Protein AF-A0A5E4HX64-F1 (afdb_monomer_lite)

Radius of gyration: 19.26 Å; chains: 1; bounding box: 46×36×52 Å

Foldseek 3Di:
DALLVLLVVVLVVLVVCVVVDDVLLVSVLLNLLSCLQSLLVVLVCVQQVQADPDPVRGPLVVDPVSVVVNVVCNVQQNVVLNVQSVVVSNVVSVCCVPPVVPDPDDCDPVVVVCVVCVLQVVSSLVSSVNSNVSSLQSNLVSVVVVVDDSDDQADHGNGGGPVVSNVVSSVVSVVVSVVVNVVVVVVVVVVVVVD

pLDDT: mean 84.19, std 11.04, range [54.97, 96.75]

Secondary structure (DSSP, 8-state):
--TTHHHHHHHHHHHHHGGGS-GGG-HHHHHHHHHHHHHHHHHHHHHTT-B-SSSSSBGGGGSHHHHHHHHHHIIIIIHHHHHHHHHHHHHHHHHIIIIISS----HHHHHHHHHHHHHTTHHHHHHHHHHHHHHHHHHHHHHHHTT--S--SBPSSS--BHHHHHHHHHHHHHHHHHHHHHHHHHHHHHHHH--

Sequence (195 aa):
MGCFTAPAAVGVLTALFGKRLPARLHMGWLNAMIWGGAAALAVEHVAHGELVPGPPFLTAMASPAGAAGLLHEIAWVGIPMTLALLAAGAAMVLVYEKMIMTRKTGRDAVAQLRGIYSKYKFGLLALMLAGTAIMVLVDRGMGWLGGAPFWEWTATGMVSSGALLGVQMLLPALLIWMGAVVLQKKEAGRARTSA

Structure (mmCIF, N/CA/C/O backbone):
data_AF-A0A5E4HX64-F1
#
_entry.id   AF-A0A5E4HX64-F1
#
loop_
_atom_site.group_PDB
_atom_site.id
_atom_site.type_symbol
_atom_site.label_atom_id
_atom_site.label_alt_id
_atom_site.label_comp_id
_atom_site.label_asym_id
_atom_site.label_entity_id
_atom_site.label_seq_id
_atom_site.pdbx_PDB_ins_code
_atom_site.Cartn_x
_atom_site.Cartn_y
_atom_site.Cartn_z
_atom_site.occupancy
_atom_site.B_iso_or_equiv
_atom_site.auth_seq_id
_atom_site.auth_comp_id
_atom_site.auth_asym_id
_atom_site.auth_atom_id
_atom_site.pdbx_PDB_model_num
ATOM 1 N N . MET A 1 1 ? 8.158 -0.512 -12.512 1.00 70.69 1 MET A N 1
ATOM 2 C CA . MET A 1 1 ? 8.509 -1.942 -12.666 1.00 70.69 1 MET A CA 1
ATOM 3 C C . MET A 1 1 ? 8.950 -2.589 -11.344 1.00 70.69 1 MET A C 1
ATOM 5 O O . MET A 1 1 ? 10.106 -2.927 -11.170 1.00 70.69 1 MET A O 1
ATOM 9 N N . GLY A 1 2 ? 8.019 -2.834 -10.401 1.00 78.38 2 GLY A N 1
ATOM 10 C CA . GLY A 1 2 ? 8.228 -3.666 -9.194 1.00 78.38 2 GLY A CA 1
ATOM 11 C C . GLY A 1 2 ? 8.390 -2.964 -7.833 1.00 78.38 2 GLY A C 1
ATOM 12 O O . GLY A 1 2 ? 8.634 -3.651 -6.841 1.00 78.38 2 GLY A O 1
ATOM 13 N N . CYS A 1 3 ? 8.235 -1.640 -7.731 1.00 88.00 3 CYS A N 1
ATOM 14 C CA . CYS A 1 3 ? 8.483 -0.875 -6.495 1.00 88.00 3 CYS A CA 1
ATOM 15 C C . CYS A 1 3 ? 7.659 -1.357 -5.280 1.00 88.00 3 CYS A C 1
ATOM 17 O O . CYS A 1 3 ? 8.172 -1.382 -4.160 1.00 88.00 3 CYS A O 1
ATOM 19 N N . PHE A 1 4 ? 6.430 -1.837 -5.502 1.00 91.19 4 PHE A N 1
ATOM 20 C CA . PHE A 1 4 ? 5.544 -2.355 -4.452 1.00 91.19 4 PHE A CA 1
ATOM 21 C C . PHE A 1 4 ? 6.042 -3.656 -3.793 1.00 91.19 4 PHE A C 1
ATOM 23 O O . PHE A 1 4 ? 5.566 -4.027 -2.718 1.00 91.19 4 PHE A O 1
ATOM 30 N N . THR A 1 5 ? 7.005 -4.358 -4.401 1.00 91.56 5 THR A N 1
ATOM 31 C CA . THR A 1 5 ? 7.535 -5.623 -3.867 1.00 91.56 5 THR A CA 1
ATOM 32 C C . THR A 1 5 ? 8.297 -5.432 -2.557 1.00 91.56 5 THR A C 1
ATOM 34 O O . THR A 1 5 ? 8.181 -6.272 -1.665 1.00 91.56 5 THR A O 1
ATOM 37 N N . ALA A 1 6 ? 9.004 -4.308 -2.389 1.00 94.38 6 ALA A N 1
ATOM 38 C CA . ALA A 1 6 ? 9.696 -3.971 -1.145 1.00 94.38 6 ALA A CA 1
ATOM 39 C C . ALA A 1 6 ? 8.728 -3.822 0.044 1.00 94.38 6 ALA A C 1
ATOM 41 O O . ALA A 1 6 ? 8.878 -4.560 1.026 1.00 94.38 6 ALA A O 1
ATOM 42 N N . PRO A 1 7 ? 7.692 -2.959 -0.017 1.00 94.81 7 PRO A N 1
ATOM 43 C CA . PRO A 1 7 ? 6.739 -2.876 1.075 1.00 94.81 7 PRO A CA 1
ATOM 44 C C . PRO A 1 7 ? 5.907 -4.153 1.214 1.00 94.81 7 PRO A C 1
ATOM 46 O O . PRO A 1 7 ? 5.601 -4.527 2.341 1.00 94.81 7 PRO A O 1
ATOM 49 N N . ALA A 1 8 ? 5.587 -4.872 0.131 1.00 94.25 8 ALA A N 1
ATOM 50 C CA . ALA A 1 8 ? 4.899 -6.163 0.226 1.00 94.25 8 ALA A CA 1
ATOM 51 C C . ALA A 1 8 ? 5.724 -7.203 1.006 1.00 94.25 8 ALA A C 1
ATOM 53 O O . ALA A 1 8 ? 5.180 -7.893 1.870 1.00 94.25 8 ALA A O 1
ATOM 54 N N . ALA A 1 9 ? 7.039 -7.275 0.775 1.00 94.88 9 ALA A N 1
ATOM 55 C CA . ALA A 1 9 ? 7.940 -8.135 1.538 1.00 94.88 9 ALA A CA 1
ATOM 56 C C . ALA A 1 9 ? 7.946 -7.759 3.027 1.00 94.88 9 ALA A C 1
ATOM 58 O O . ALA A 1 9 ? 7.813 -8.633 3.886 1.00 94.88 9 ALA A O 1
ATOM 59 N N . VAL A 1 10 ? 8.003 -6.460 3.346 1.00 94.56 10 VAL A N 1
ATOM 60 C CA . VAL A 1 10 ? 7.853 -5.989 4.732 1.00 94.56 10 VAL A CA 1
ATOM 61 C C . VAL A 1 10 ? 6.492 -6.380 5.303 1.00 94.56 10 VAL A C 1
ATOM 63 O O . VAL A 1 10 ? 6.448 -6.883 6.418 1.00 94.56 10 VAL A O 1
ATOM 66 N N . GLY A 1 11 ? 5.411 -6.247 4.534 1.00 93.25 11 GLY A N 1
ATOM 67 C CA . GLY A 1 11 ? 4.055 -6.647 4.917 1.00 93.25 11 GLY A CA 1
ATOM 68 C C . GLY A 1 11 ? 3.929 -8.126 5.273 1.00 93.25 11 GLY A C 1
ATOM 69 O O . GLY A 1 11 ? 3.238 -8.482 6.229 1.00 93.25 11 GLY A O 1
ATOM 70 N N . VAL A 1 12 ? 4.624 -9.001 4.542 1.00 95.06 12 VAL A N 1
ATOM 71 C CA . VAL A 1 12 ? 4.722 -10.429 4.873 1.00 95.06 12 VAL A CA 1
ATOM 72 C C . VAL A 1 12 ? 5.462 -10.616 6.196 1.00 95.06 12 VAL A C 1
ATOM 74 O O . VAL A 1 12 ? 4.958 -11.301 7.087 1.00 95.06 12 VAL A O 1
ATOM 77 N N . LEU A 1 13 ? 6.616 -9.970 6.376 1.00 93.81 13 LEU A N 1
ATOM 78 C CA . LEU A 1 13 ? 7.388 -10.064 7.619 1.00 93.81 13 LEU A CA 1
ATOM 79 C C . LEU A 1 13 ? 6.582 -9.562 8.826 1.00 93.81 13 LEU A C 1
ATOM 81 O O . LEU A 1 13 ? 6.511 -10.236 9.854 1.00 93.81 13 LEU A O 1
ATOM 85 N N . THR A 1 14 ? 5.912 -8.418 8.711 1.00 91.31 14 THR A N 1
ATOM 86 C CA . THR A 1 14 ? 5.086 -7.853 9.783 1.00 91.31 14 THR A CA 1
ATOM 87 C C . THR A 1 14 ? 3.810 -8.659 10.024 1.00 91.31 14 THR A C 1
ATOM 89 O O . THR A 1 14 ? 3.322 -8.699 11.153 1.00 91.31 14 THR A O 1
ATOM 92 N N . ALA A 1 15 ? 3.271 -9.363 9.026 1.00 90.56 15 ALA A N 1
ATOM 93 C CA . ALA A 1 15 ? 2.177 -10.315 9.223 1.00 90.56 15 ALA A CA 1
ATOM 94 C C . ALA A 1 15 ? 2.625 -11.577 9.981 1.00 90.56 15 ALA A C 1
ATOM 96 O O . ALA A 1 15 ? 1.920 -12.029 10.887 1.00 90.56 15 ALA A O 1
ATOM 97 N N . LEU A 1 16 ? 3.805 -12.116 9.659 1.00 91.69 16 LEU A N 1
ATOM 98 C CA . LEU A 1 16 ? 4.350 -13.324 10.287 1.00 91.69 16 LEU A CA 1
ATOM 99 C C . LEU A 1 16 ? 4.845 -13.069 11.716 1.00 91.69 16 LEU A C 1
ATOM 101 O O . LEU A 1 16 ? 4.550 -13.837 12.634 1.00 91.69 16 LEU A O 1
ATOM 105 N N . PHE A 1 17 ? 5.579 -11.975 11.923 1.00 91.00 17 PHE A N 1
ATOM 106 C CA . PHE A 1 17 ? 6.249 -11.677 13.190 1.00 91.00 17 PHE A CA 1
ATOM 107 C C . PHE A 1 17 ? 5.514 -10.650 14.054 1.00 91.00 17 PHE A C 1
ATOM 109 O O . PHE A 1 17 ? 5.850 -10.500 15.227 1.00 91.00 17 PHE A O 1
ATOM 116 N N . GLY A 1 18 ? 4.474 -9.985 13.540 1.00 82.50 18 GLY A N 1
ATOM 117 C CA . GLY A 1 18 ? 3.776 -8.907 14.249 1.00 82.50 18 GLY A CA 1
ATOM 118 C C . GLY A 1 18 ? 3.183 -9.315 15.599 1.00 82.50 18 GLY A C 1
ATOM 119 O O . GLY A 1 18 ? 3.111 -8.490 16.503 1.00 82.50 18 GLY A O 1
ATOM 120 N N . LYS A 1 19 ? 2.828 -10.595 15.782 1.00 83.19 19 LYS A N 1
ATOM 121 C CA . LYS A 1 19 ? 2.339 -11.127 17.070 1.00 83.19 19 LYS A CA 1
ATOM 122 C C . LYS A 1 19 ? 3.428 -11.246 18.144 1.00 83.19 19 LYS A C 1
ATOM 124 O O . LYS A 1 19 ? 3.096 -11.356 19.317 1.00 83.19 19 LYS A O 1
ATOM 129 N N . ARG A 1 20 ? 4.709 -11.252 17.755 1.00 87.56 20 ARG A N 1
ATOM 130 C CA . ARG A 1 20 ? 5.859 -11.264 18.679 1.00 87.56 20 ARG A CA 1
ATOM 131 C C . ARG A 1 20 ? 6.260 -9.858 19.125 1.00 87.56 20 ARG A C 1
ATOM 133 O O . ARG A 1 20 ? 7.059 -9.714 20.044 1.00 87.56 20 ARG A O 1
ATOM 140 N N . LEU A 1 21 ? 5.732 -8.830 18.462 1.00 85.81 21 LEU A N 1
ATOM 141 C CA . LEU A 1 21 ? 6.010 -7.435 18.768 1.00 85.81 21 LEU A CA 1
ATOM 142 C C . LEU A 1 21 ? 5.020 -6.893 19.813 1.00 85.81 21 LEU A C 1
ATOM 144 O O . LEU A 1 21 ? 3.889 -7.377 19.901 1.00 85.81 21 LEU A O 1
ATOM 148 N N . PRO A 1 22 ? 5.411 -5.877 20.606 1.00 84.06 22 PRO A N 1
ATOM 149 C CA . PRO A 1 22 ? 4.530 -5.283 21.603 1.00 84.06 22 PRO A CA 1
ATOM 150 C C . PRO A 1 22 ? 3.212 -4.781 20.998 1.00 84.06 22 PRO A C 1
ATOM 152 O O . PRO A 1 22 ? 3.222 -4.042 20.015 1.00 84.06 22 PRO A O 1
ATOM 155 N N . ALA A 1 23 ? 2.082 -5.106 21.636 1.00 80.44 23 ALA A N 1
ATOM 156 C CA . ALA A 1 23 ? 0.747 -4.719 21.162 1.00 80.44 23 ALA A CA 1
ATOM 157 C C . ALA A 1 23 ? 0.572 -3.196 20.982 1.00 80.44 23 ALA A C 1
ATOM 159 O O . ALA A 1 23 ? -0.135 -2.768 20.072 1.00 80.44 23 ALA A O 1
ATOM 160 N N . ARG A 1 24 ? 1.294 -2.391 21.779 1.00 79.31 24 ARG A N 1
ATOM 161 C CA . ARG A 1 24 ? 1.367 -0.920 21.668 1.00 79.31 24 ARG A CA 1
ATOM 162 C C . ARG A 1 24 ? 1.860 -0.409 20.310 1.00 79.31 24 ARG A C 1
ATOM 164 O O . ARG A 1 24 ? 1.671 0.750 19.987 1.00 79.31 24 ARG A O 1
ATOM 171 N N . LEU A 1 25 ? 2.518 -1.249 19.507 1.00 82.94 25 LEU A N 1
ATOM 172 C CA . LEU A 1 25 ? 2.990 -0.854 18.178 1.00 82.94 25 LEU A CA 1
ATOM 173 C C . LEU A 1 25 ? 1.903 -0.947 17.101 1.00 82.94 25 LEU A C 1
ATOM 175 O O . LEU A 1 25 ? 2.166 -0.591 15.958 1.00 82.94 25 LEU A O 1
ATOM 179 N N . HIS A 1 26 ? 0.707 -1.451 17.435 1.00 85.75 26 HIS A N 1
ATOM 180 C CA . HIS A 1 26 ? -0.432 -1.549 16.518 1.00 85.75 26 HIS A CA 1
ATOM 181 C C . HIS A 1 26 ? -0.061 -2.117 15.133 1.00 85.75 26 HIS A C 1
ATOM 183 O O . HIS A 1 26 ? -0.493 -1.612 14.100 1.00 85.75 26 HIS A O 1
ATOM 189 N N . MET A 1 27 ? 0.706 -3.214 15.100 1.00 88.56 27 MET A N 1
ATOM 190 C CA . MET A 1 27 ? 1.208 -3.835 13.858 1.00 88.56 27 MET A CA 1
ATOM 191 C C . MET A 1 27 ? 0.102 -4.192 12.851 1.00 88.56 27 MET A C 1
ATOM 193 O O . MET A 1 27 ? 0.332 -4.198 11.645 1.00 88.56 27 MET A O 1
ATOM 197 N N . GLY A 1 28 ? -1.124 -4.436 13.326 1.00 87.12 28 GLY A N 1
ATOM 198 C CA . GLY A 1 28 ? -2.291 -4.626 12.460 1.00 87.12 28 GLY A CA 1
ATOM 199 C C . GLY A 1 28 ? -2.648 -3.391 11.622 1.00 87.12 28 GLY A C 1
ATOM 200 O O . GLY A 1 28 ? -3.123 -3.545 10.501 1.00 87.12 28 GLY A O 1
ATOM 201 N N . TRP A 1 29 ? -2.399 -2.178 12.125 1.00 92.38 29 TRP A N 1
ATOM 202 C CA . TRP A 1 29 ? -2.645 -0.938 11.385 1.00 92.38 29 TRP A CA 1
ATOM 203 C C . TRP A 1 29 ? -1.617 -0.731 10.282 1.00 92.38 29 TRP A C 1
ATOM 205 O O . TRP A 1 29 ? -1.983 -0.440 9.145 1.00 92.38 29 TRP A O 1
ATOM 215 N N . LEU A 1 30 ? -0.346 -0.966 10.609 1.00 92.38 30 LEU A N 1
ATOM 216 C CA . LEU A 1 30 ? 0.740 -0.937 9.639 1.00 92.38 30 LEU A CA 1
ATOM 217 C C . LEU A 1 30 ? 0.515 -1.979 8.531 1.00 92.38 30 LEU A C 1
ATOM 219 O O . LEU A 1 30 ? 0.616 -1.646 7.355 1.00 92.38 30 LEU A O 1
ATOM 223 N N . ASN A 1 31 ? 0.118 -3.208 8.884 1.00 93.25 31 ASN A N 1
ATOM 224 C CA . ASN A 1 31 ? -0.239 -4.235 7.901 1.00 93.25 31 ASN A CA 1
ATOM 225 C C . ASN A 1 31 ? -1.395 -3.800 6.995 1.00 93.25 31 ASN A C 1
ATOM 227 O O . ASN A 1 31 ? -1.328 -4.020 5.791 1.00 93.25 31 ASN A O 1
ATOM 231 N N . ALA A 1 32 ? -2.441 -3.173 7.542 1.00 93.69 32 ALA A N 1
ATOM 232 C CA . ALA A 1 32 ? -3.549 -2.669 6.732 1.00 93.69 32 ALA A CA 1
ATOM 233 C C . ALA A 1 32 ? -3.086 -1.610 5.719 1.00 93.69 32 ALA A C 1
ATOM 235 O O . ALA A 1 32 ? -3.460 -1.683 4.552 1.00 93.69 32 ALA A O 1
ATOM 236 N N . MET A 1 33 ? -2.236 -0.668 6.138 1.00 95.25 33 MET A N 1
ATOM 237 C CA . MET A 1 33 ? -1.646 0.327 5.237 1.00 95.25 33 MET A CA 1
ATOM 238 C C . MET A 1 33 ? -0.802 -0.324 4.137 1.00 95.25 33 MET A C 1
ATOM 240 O O . MET A 1 33 ? -0.996 -0.026 2.960 1.00 95.25 33 MET A O 1
ATOM 244 N N . ILE A 1 34 ? 0.107 -1.231 4.512 1.00 96.12 34 ILE A N 1
ATOM 245 C CA . ILE A 1 34 ? 1.007 -1.901 3.569 1.00 96.12 34 ILE A CA 1
ATOM 246 C C . ILE A 1 34 ? 0.208 -2.700 2.538 1.00 96.12 34 ILE A C 1
ATOM 248 O O . ILE A 1 34 ? 0.400 -2.506 1.344 1.00 96.12 34 ILE A O 1
ATOM 252 N N . TRP A 1 35 ? -0.710 -3.565 2.975 1.00 95.00 35 TRP A N 1
ATOM 253 C CA . TRP A 1 35 ? -1.485 -4.401 2.056 1.00 95.00 35 TRP A CA 1
ATOM 254 C C . TRP A 1 35 ? -2.474 -3.596 1.213 1.00 95.00 35 TRP A C 1
ATOM 256 O O . TRP A 1 35 ? -2.705 -3.954 0.062 1.00 95.00 35 TRP A O 1
ATOM 266 N N . GLY A 1 36 ? -3.021 -2.499 1.749 1.00 93.56 36 GLY A N 1
ATOM 267 C CA . GLY A 1 36 ? -3.848 -1.572 0.979 1.00 93.56 36 GLY A CA 1
ATOM 268 C C . GLY A 1 36 ? -3.082 -0.959 -0.189 1.00 93.56 36 GLY A C 1
ATOM 269 O O . GLY A 1 36 ? -3.505 -1.104 -1.333 1.00 93.56 36 GLY A O 1
ATOM 270 N N . GLY A 1 37 ? -1.927 -0.350 0.087 1.00 93.44 37 GLY A N 1
ATOM 271 C CA . GLY A 1 37 ? -1.123 0.273 -0.960 1.00 93.44 37 GLY A CA 1
ATOM 272 C C . GLY A 1 37 ? -0.472 -0.728 -1.914 1.00 93.44 37 GLY A C 1
ATOM 273 O O . GLY A 1 37 ? -0.498 -0.515 -3.121 1.00 93.44 37 GLY A O 1
ATOM 274 N N . ALA A 1 38 ? 0.041 -1.855 -1.409 1.00 94.44 38 ALA A N 1
ATOM 275 C CA . ALA A 1 38 ? 0.670 -2.875 -2.246 1.00 94.44 38 ALA A CA 1
ATOM 276 C C . ALA A 1 38 ? -0.330 -3.494 -3.231 1.00 94.44 38 ALA A C 1
ATOM 278 O O . ALA A 1 38 ? 0.010 -3.709 -4.391 1.00 94.44 38 ALA A O 1
ATOM 279 N N . ALA A 1 39 ? -1.571 -3.747 -2.798 1.00 93.31 39 ALA A N 1
ATOM 280 C CA . ALA A 1 39 ? -2.613 -4.258 -3.683 1.00 93.31 39 ALA A CA 1
ATOM 281 C C . ALA A 1 39 ? -3.048 -3.217 -4.727 1.00 93.31 39 ALA A C 1
ATOM 283 O O . ALA A 1 39 ? -3.298 -3.578 -5.875 1.00 93.31 39 ALA A O 1
ATOM 284 N N . ALA A 1 40 ? -3.114 -1.937 -4.347 1.00 93.62 40 ALA A N 1
ATOM 285 C CA . ALA A 1 40 ? -3.425 -0.847 -5.266 1.00 93.62 40 ALA A CA 1
ATOM 286 C C . ALA A 1 40 ? -2.343 -0.679 -6.346 1.00 93.62 40 ALA A C 1
ATOM 288 O O . ALA A 1 40 ? -2.664 -0.665 -7.532 1.00 93.62 40 ALA A O 1
ATOM 289 N N . LEU A 1 41 ? -1.064 -0.635 -5.957 1.00 91.81 41 LEU A N 1
ATOM 290 C CA . LEU A 1 41 ? 0.048 -0.563 -6.907 1.00 91.81 41 LEU A CA 1
ATOM 291 C C . LEU A 1 41 ? 0.147 -1.825 -7.765 1.00 91.81 41 LEU A C 1
ATOM 293 O O . LEU A 1 41 ? 0.390 -1.727 -8.958 1.00 91.81 41 LEU A O 1
ATOM 297 N N . ALA A 1 42 ? -0.121 -3.019 -7.232 1.00 91.31 42 ALA A N 1
ATOM 298 C CA . ALA A 1 42 ? -0.138 -4.222 -8.063 1.00 91.31 42 ALA A CA 1
ATOM 299 C C . ALA A 1 42 ? -1.109 -4.094 -9.257 1.00 91.31 42 ALA A C 1
ATOM 301 O O . ALA A 1 42 ? -0.774 -4.535 -10.353 1.00 91.31 42 ALA A O 1
ATOM 302 N N . VAL A 1 43 ? -2.269 -3.442 -9.086 1.00 91.00 43 VAL A N 1
ATOM 303 C CA . VAL A 1 43 ? -3.204 -3.157 -10.194 1.00 91.00 43 VAL A CA 1
A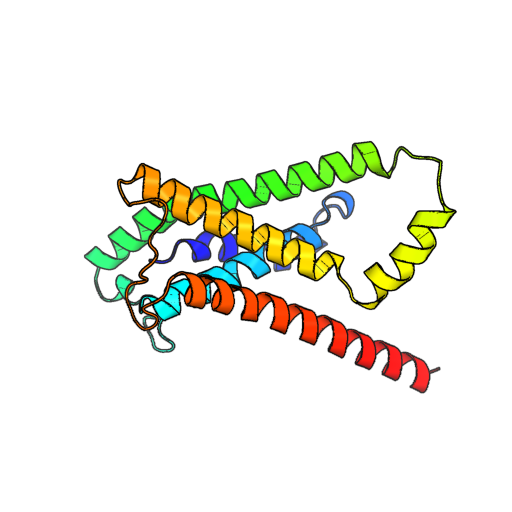TOM 304 C C . VAL A 1 43 ? -2.587 -2.215 -11.225 1.00 91.00 43 VAL A C 1
ATOM 306 O O . VAL A 1 43 ? -2.708 -2.467 -12.421 1.00 91.00 43 VAL A O 1
ATOM 309 N N . GLU A 1 44 ? -1.903 -1.163 -10.781 1.00 88.88 44 GLU A N 1
ATOM 310 C CA . GLU A 1 44 ? -1.190 -0.243 -11.670 1.00 88.88 44 GLU A CA 1
ATOM 311 C C . GLU A 1 44 ? -0.106 -0.969 -12.479 1.00 88.88 44 GLU A C 1
ATOM 313 O O . GLU A 1 44 ? -0.040 -0.833 -13.697 1.00 88.88 44 GLU A O 1
ATOM 318 N N . HIS A 1 45 ? 0.690 -1.818 -11.834 1.00 87.31 45 HIS A N 1
ATOM 319 C CA . HIS A 1 45 ? 1.735 -2.600 -12.494 1.00 87.31 45 HIS A CA 1
ATOM 320 C C . HIS A 1 45 ? 1.165 -3.646 -13.474 1.00 87.31 45 HIS A C 1
ATOM 322 O O . HIS A 1 45 ? 1.775 -3.921 -14.508 1.00 87.31 45 HIS A O 1
ATOM 328 N N . VAL A 1 46 ? -0.021 -4.205 -13.199 1.00 89.00 46 VAL A N 1
ATOM 329 C CA . VAL A 1 46 ? -0.758 -5.042 -14.166 1.00 89.00 46 VAL A CA 1
ATOM 330 C C . VAL A 1 46 ? -1.228 -4.208 -15.356 1.00 89.00 46 VAL A C 1
ATOM 332 O O . VAL A 1 46 ? -1.075 -4.639 -16.495 1.00 89.00 46 VAL A O 1
ATOM 335 N N . ALA A 1 47 ? -1.777 -3.012 -15.120 1.00 86.81 47 ALA A N 1
ATOM 336 C CA . ALA A 1 47 ? -2.271 -2.138 -16.184 1.00 86.81 47 ALA A CA 1
ATOM 337 C C . ALA A 1 47 ? -1.159 -1.699 -17.151 1.00 86.81 47 ALA A C 1
ATOM 339 O O . ALA A 1 47 ? -1.396 -1.633 -18.359 1.00 86.81 47 ALA A O 1
ATOM 340 N N . HIS A 1 48 ? 0.052 -1.484 -16.629 1.00 85.38 48 HIS A N 1
ATOM 341 C CA . HIS A 1 48 ? 1.253 -1.180 -17.410 1.00 85.38 48 HIS A CA 1
ATOM 342 C C . HIS A 1 48 ? 1.888 -2.415 -18.085 1.00 85.38 48 HIS A C 1
ATOM 344 O O . HIS A 1 48 ? 2.817 -2.268 -18.876 1.00 85.38 48 HIS A O 1
ATOM 350 N N . GLY A 1 49 ? 1.400 -3.634 -17.817 1.00 82.62 49 GLY A N 1
ATOM 351 C CA . GLY A 1 49 ? 1.932 -4.873 -18.403 1.00 82.62 49 GLY A CA 1
ATOM 352 C C . GLY A 1 49 ? 3.238 -5.369 -17.769 1.00 82.62 49 GLY A C 1
ATOM 353 O O . GLY A 1 49 ? 3.922 -6.226 -18.328 1.00 82.62 49 GLY A O 1
ATOM 354 N N . GLU A 1 50 ? 3.594 -4.850 -16.595 1.00 83.12 50 GLU A N 1
ATOM 355 C CA . GLU A 1 50 ? 4.811 -5.219 -15.865 1.00 83.12 50 GLU A CA 1
ATOM 356 C C . GLU A 1 50 ? 4.622 -6.483 -15.009 1.00 83.12 50 GLU A C 1
ATOM 358 O O . GLU A 1 50 ? 5.585 -7.196 -14.714 1.00 83.12 50 GLU A O 1
ATOM 363 N N . LEU A 1 51 ? 3.374 -6.749 -14.604 1.00 84.69 51 LEU A N 1
ATOM 364 C CA . LEU A 1 51 ? 2.977 -7.913 -13.819 1.00 84.69 51 LEU A CA 1
ATOM 365 C C . LEU A 1 51 ? 2.062 -8.825 -14.644 1.00 84.69 51 LEU A C 1
ATOM 367 O O . LEU A 1 51 ? 0.960 -8.430 -15.025 1.00 84.69 51 LEU A O 1
ATOM 371 N N . VAL A 1 52 ? 2.504 -10.062 -14.880 1.00 85.31 52 VAL A N 1
ATOM 372 C CA . VAL A 1 52 ? 1.754 -11.087 -15.623 1.00 85.31 52 VAL A CA 1
ATOM 373 C C . VAL A 1 52 ? 1.460 -12.315 -14.747 1.00 85.31 52 VAL A C 1
ATOM 375 O O . VAL A 1 52 ? 2.258 -12.651 -13.874 1.00 85.31 52 VAL A O 1
ATOM 378 N N . PRO A 1 53 ? 0.335 -13.032 -14.955 1.00 81.44 53 PRO A N 1
ATOM 379 C CA . PRO A 1 53 ? -0.008 -14.214 -14.152 1.00 81.44 53 PRO A CA 1
ATOM 380 C C . PRO A 1 53 ? 0.895 -15.439 -14.382 1.00 81.44 53 PRO A C 1
ATOM 382 O O . PRO A 1 53 ? 0.842 -16.386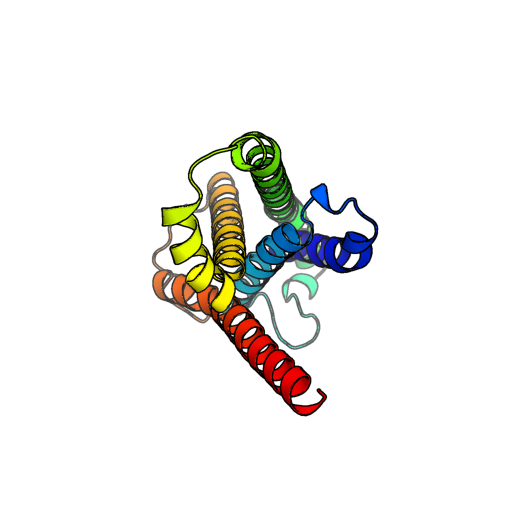 -13.600 1.00 81.44 53 PRO A O 1
ATOM 385 N N . GLY A 1 54 ? 1.677 -15.456 -15.465 1.00 80.25 54 GLY A N 1
ATOM 386 C CA . GLY A 1 54 ? 2.589 -16.550 -15.810 1.00 80.25 54 GLY A CA 1
ATOM 387 C C . GLY A 1 54 ? 4.039 -16.263 -15.403 1.00 80.25 54 GLY A C 1
ATOM 388 O O . GLY A 1 54 ? 4.416 -15.102 -15.266 1.00 80.25 54 GLY A O 1
ATOM 389 N N . PRO A 1 55 ? 4.883 -17.292 -15.217 1.00 76.69 55 PRO A N 1
ATOM 390 C CA . PRO A 1 55 ? 6.305 -17.092 -14.963 1.00 76.69 55 PRO A CA 1
ATOM 391 C C . PRO A 1 55 ? 7.049 -16.599 -16.227 1.00 76.69 55 PRO A C 1
ATOM 393 O O . PRO A 1 55 ? 6.788 -17.123 -17.311 1.00 76.69 55 PRO A O 1
ATOM 396 N N . PRO A 1 56 ? 8.015 -15.663 -16.103 1.00 79.06 56 PRO A N 1
ATOM 397 C CA . PRO A 1 56 ? 8.353 -14.895 -14.902 1.00 79.06 56 PRO A CA 1
ATOM 398 C C . PRO A 1 56 ? 7.297 -13.812 -14.602 1.00 79.06 56 PRO A C 1
ATOM 400 O O . PRO A 1 56 ? 6.990 -12.993 -15.462 1.00 79.06 56 PRO A O 1
ATOM 403 N N . PHE A 1 57 ? 6.769 -13.790 -13.367 1.00 84.00 57 PHE A N 1
ATOM 404 C CA . PHE A 1 57 ? 5.659 -12.905 -12.966 1.00 84.00 57 PHE A CA 1
ATOM 405 C C . PHE A 1 57 ? 5.959 -11.417 -13.188 1.00 84.00 57 PHE A C 1
ATOM 407 O O . PHE A 1 57 ? 5.072 -10.650 -13.553 1.00 84.00 57 PHE A O 1
ATOM 414 N N . LEU A 1 58 ? 7.216 -11.020 -12.969 1.00 84.19 58 LEU A N 1
ATOM 415 C CA . LEU A 1 58 ? 7.738 -9.708 -13.332 1.00 84.19 58 LEU A CA 1
ATOM 416 C C . LEU A 1 58 ? 8.403 -9.833 -14.697 1.00 84.19 58 LEU A C 1
ATOM 418 O O . LEU A 1 58 ? 9.452 -10.471 -14.818 1.00 84.19 58 LEU A O 1
ATOM 422 N N . THR A 1 59 ? 7.816 -9.209 -15.714 1.00 81.94 59 THR A N 1
ATOM 423 C CA . THR A 1 59 ? 8.291 -9.320 -17.103 1.00 81.94 59 THR A CA 1
ATOM 424 C C . THR A 1 59 ? 9.740 -8.850 -17.256 1.00 81.94 59 THR A C 1
ATOM 426 O O . THR A 1 59 ? 10.507 -9.430 -18.026 1.00 81.94 59 THR A O 1
ATOM 429 N N . ALA A 1 60 ? 10.164 -7.885 -16.434 1.00 83.56 60 ALA A N 1
ATOM 430 C CA . ALA A 1 60 ? 11.540 -7.401 -16.357 1.00 83.56 60 ALA A CA 1
ATOM 431 C C . ALA A 1 60 ? 12.569 -8.503 -16.019 1.00 83.56 60 ALA A C 1
ATOM 433 O O . ALA A 1 60 ? 13.722 -8.410 -16.433 1.00 83.56 60 ALA A O 1
ATOM 434 N N . MET A 1 61 ? 12.175 -9.583 -15.335 1.00 85.56 61 MET A N 1
ATOM 435 C CA . MET A 1 61 ? 13.076 -10.695 -14.999 1.00 85.56 61 MET A CA 1
ATOM 436 C C . MET A 1 61 ? 13.387 -11.623 -16.182 1.00 85.56 61 MET A C 1
ATOM 438 O O . MET A 1 61 ? 14.220 -12.517 -16.044 1.00 85.56 61 MET A O 1
ATOM 442 N N . ALA A 1 62 ? 12.756 -11.431 -17.344 1.00 85.25 62 ALA A N 1
ATOM 443 C CA . ALA A 1 62 ? 13.018 -12.243 -18.532 1.00 85.25 62 ALA A CA 1
ATOM 444 C C . ALA A 1 62 ? 14.429 -12.033 -19.120 1.00 85.25 62 ALA A C 1
ATOM 446 O O . ALA A 1 62 ? 14.877 -12.835 -19.936 1.00 85.25 62 ALA A O 1
ATOM 447 N N . SER A 1 63 ? 15.143 -10.975 -18.714 1.00 87.62 63 SER A N 1
ATOM 448 C CA . SER A 1 63 ? 16.526 -10.723 -19.130 1.00 87.62 63 SER A CA 1
ATOM 449 C C . SER A 1 63 ? 17.395 -10.221 -17.967 1.00 87.62 63 SER A C 1
ATOM 451 O O . SER A 1 63 ? 16.880 -9.555 -17.066 1.00 87.62 63 SER A O 1
ATOM 453 N N . PRO A 1 64 ? 18.722 -10.462 -17.985 1.00 85.25 64 PRO A N 1
ATOM 454 C CA . PRO A 1 64 ? 19.629 -9.939 -16.959 1.00 85.25 64 PRO A CA 1
ATOM 455 C C . PRO A 1 64 ? 19.631 -8.405 -16.871 1.00 85.25 64 PRO A C 1
ATOM 457 O O . PRO A 1 64 ? 19.706 -7.848 -15.778 1.00 85.25 64 PRO A O 1
ATOM 460 N N . ALA A 1 65 ? 19.507 -7.719 -18.013 1.00 85.06 65 ALA A N 1
ATOM 461 C CA . ALA A 1 65 ? 19.433 -6.260 -18.071 1.00 85.06 65 ALA A CA 1
ATOM 462 C C . ALA A 1 65 ? 18.133 -5.727 -17.447 1.00 85.06 65 ALA A C 1
ATOM 464 O O . ALA A 1 65 ? 18.170 -4.792 -16.649 1.00 85.06 65 ALA A O 1
ATOM 465 N N . GLY A 1 66 ? 16.994 -6.362 -17.744 1.00 84.19 66 GLY A N 1
ATOM 466 C CA . GLY A 1 66 ? 15.715 -6.013 -17.126 1.00 84.19 66 GLY A CA 1
ATOM 467 C C . GLY A 1 66 ? 15.690 -6.300 -15.621 1.00 84.19 66 GLY A C 1
ATOM 468 O O . GLY A 1 66 ? 15.177 -5.490 -14.853 1.00 84.19 66 GLY A O 1
ATOM 469 N N . ALA A 1 67 ? 16.319 -7.391 -15.171 1.00 86.12 67 ALA A N 1
ATOM 470 C CA . ALA A 1 67 ? 16.444 -7.708 -13.751 1.00 86.12 67 ALA A CA 1
ATOM 471 C C . ALA A 1 67 ? 17.284 -6.661 -12.995 1.00 86.12 67 ALA A C 1
ATOM 473 O O . ALA A 1 67 ? 16.919 -6.263 -11.890 1.00 86.12 67 ALA A O 1
ATOM 474 N N . ALA A 1 68 ? 18.376 -6.173 -13.593 1.00 87.38 68 ALA A N 1
ATOM 475 C CA . ALA A 1 68 ? 19.172 -5.090 -13.016 1.00 87.38 68 ALA A CA 1
ATOM 476 C C . ALA A 1 68 ? 18.374 -3.775 -12.915 1.00 87.38 68 ALA A C 1
ATOM 478 O O . ALA A 1 68 ? 18.437 -3.105 -11.884 1.00 87.38 68 ALA A O 1
ATOM 479 N N . GLY A 1 69 ? 17.577 -3.445 -13.939 1.00 86.19 69 GLY A N 1
ATOM 480 C CA . GLY A 1 69 ? 16.659 -2.300 -13.913 1.00 86.19 69 GLY A CA 1
ATOM 481 C C . GLY A 1 69 ? 15.607 -2.411 -12.804 1.00 86.19 69 GLY A C 1
ATOM 482 O O . GLY A 1 69 ? 15.469 -1.500 -11.993 1.00 86.19 69 GLY A O 1
ATOM 483 N N . LEU A 1 70 ? 14.955 -3.572 -12.686 1.00 88.06 70 LEU A N 1
ATOM 484 C CA . LEU A 1 70 ? 14.009 -3.889 -11.608 1.00 88.06 70 LEU A CA 1
ATOM 485 C C . LEU A 1 70 ? 14.635 -3.698 -10.215 1.00 88.06 70 LEU A C 1
ATOM 487 O O . LEU A 1 70 ? 14.026 -3.089 -9.339 1.00 88.06 70 LEU A O 1
ATOM 491 N N . LEU A 1 71 ? 15.856 -4.195 -9.992 1.00 89.50 71 LEU A N 1
ATOM 492 C CA . LEU A 1 71 ? 16.550 -4.027 -8.709 1.00 89.50 71 LEU A CA 1
ATOM 493 C C . LEU A 1 71 ? 16.860 -2.558 -8.409 1.00 89.50 71 LEU A C 1
ATOM 495 O O . LEU A 1 71 ? 16.711 -2.124 -7.265 1.00 89.50 71 LEU A O 1
ATOM 499 N N . HIS A 1 72 ? 17.265 -1.792 -9.423 1.00 90.12 72 HIS A N 1
ATOM 500 C CA . HIS A 1 72 ? 17.495 -0.361 -9.277 1.00 90.12 72 HIS A CA 1
ATOM 501 C C . HIS A 1 72 ? 16.206 0.379 -8.902 1.00 90.12 72 HIS A C 1
ATOM 503 O O . HIS A 1 72 ? 16.225 1.205 -7.995 1.00 90.12 72 HIS A O 1
ATOM 509 N N . GLU A 1 73 ? 15.072 0.039 -9.512 1.00 85.81 73 GLU A N 1
ATOM 510 C CA . GLU A 1 73 ? 13.776 0.634 -9.174 1.00 85.81 73 GLU A CA 1
ATOM 511 C C . GLU A 1 73 ? 13.282 0.246 -7.777 1.00 85.81 73 GLU A C 1
ATOM 513 O O . GLU A 1 73 ? 12.759 1.084 -7.040 1.00 85.81 73 GLU A O 1
ATOM 518 N N . ILE A 1 74 ? 13.474 -1.009 -7.365 1.00 91.56 74 ILE A N 1
ATOM 519 C CA . ILE A 1 74 ? 13.183 -1.433 -5.991 1.00 91.56 74 ILE A CA 1
ATOM 520 C C . ILE A 1 74 ? 14.021 -0.611 -5.005 1.00 91.56 74 ILE A C 1
ATOM 522 O O . ILE A 1 74 ? 13.497 -0.158 -3.987 1.00 91.56 74 ILE A O 1
ATOM 526 N N . ALA A 1 75 ? 15.298 -0.377 -5.311 1.00 91.31 75 ALA A N 1
ATOM 527 C CA . ALA A 1 75 ? 16.177 0.424 -4.469 1.00 91.31 75 ALA A CA 1
ATOM 528 C C . ALA A 1 75 ? 15.797 1.915 -4.460 1.00 91.31 75 ALA A C 1
ATOM 530 O O . ALA A 1 75 ? 15.755 2.525 -3.393 1.00 91.31 75 ALA A O 1
ATOM 531 N N . TRP A 1 76 ? 15.502 2.496 -5.624 1.00 91.50 76 TRP A N 1
ATOM 532 C CA . TRP A 1 76 ? 15.250 3.928 -5.778 1.00 91.50 76 TRP A CA 1
ATOM 533 C C . TRP A 1 76 ? 13.833 4.341 -5.380 1.00 91.50 76 TRP A C 1
ATOM 535 O O . TRP A 1 76 ? 13.651 5.399 -4.796 1.00 91.50 76 TRP A O 1
ATOM 545 N N . VAL A 1 77 ? 12.826 3.513 -5.652 1.00 92.06 77 VAL A N 1
ATOM 546 C CA . VAL A 1 77 ? 11.410 3.832 -5.401 1.00 92.06 77 VAL A CA 1
ATOM 547 C C . VAL A 1 77 ? 10.838 2.961 -4.283 1.00 92.06 77 VAL A C 1
ATOM 549 O O . VAL A 1 77 ? 10.207 3.467 -3.352 1.00 92.06 77 VAL A O 1
ATOM 552 N N . GLY A 1 78 ? 11.099 1.651 -4.317 1.00 91.69 78 GLY A N 1
ATOM 553 C CA . GLY A 1 78 ? 10.535 0.696 -3.355 1.00 91.69 78 GLY A CA 1
ATOM 554 C C . GLY A 1 78 ? 11.021 0.886 -1.910 1.00 91.69 78 GLY A C 1
ATOM 555 O O . GLY A 1 78 ? 10.226 0.793 -0.967 1.00 91.69 78 GLY A O 1
ATOM 556 N N . ILE A 1 79 ? 12.306 1.193 -1.703 1.00 93.69 79 ILE A N 1
ATOM 557 C CA . ILE A 1 79 ? 12.854 1.456 -0.362 1.00 93.69 79 ILE A CA 1
ATOM 558 C C . ILE A 1 79 ? 12.271 2.749 0.232 1.00 93.69 79 ILE A C 1
ATOM 560 O O . ILE A 1 79 ? 11.714 2.667 1.332 1.00 93.69 79 ILE A O 1
ATOM 564 N N . PRO A 1 80 ? 12.306 3.919 -0.444 1.00 94.94 80 PRO A N 1
ATOM 565 C CA . PRO A 1 80 ? 11.670 5.131 0.080 1.00 94.94 80 PRO A CA 1
ATOM 566 C C . PRO A 1 80 ? 10.187 4.948 0.391 1.00 94.94 80 PRO A C 1
ATOM 568 O O . PRO A 1 80 ? 9.715 5.411 1.428 1.00 94.94 80 PRO A O 1
ATOM 571 N N . MET A 1 81 ? 9.466 4.203 -0.448 1.00 94.88 81 MET A N 1
ATOM 572 C CA . MET A 1 81 ? 8.057 3.874 -0.228 1.00 94.88 81 MET A CA 1
ATOM 573 C C . MET A 1 81 ? 7.849 3.082 1.067 1.00 94.88 81 MET A C 1
ATOM 575 O O . MET A 1 81 ? 6.966 3.394 1.870 1.00 94.88 81 MET A O 1
ATOM 579 N N . THR A 1 82 ? 8.704 2.088 1.308 1.00 95.75 82 THR A N 1
ATOM 580 C CA . THR A 1 82 ? 8.696 1.291 2.539 1.00 95.75 82 THR A CA 1
ATOM 581 C C . THR A 1 82 ? 8.987 2.159 3.764 1.00 95.75 82 THR A C 1
ATOM 583 O O . THR A 1 82 ? 8.272 2.084 4.765 1.00 95.75 82 THR A O 1
ATOM 586 N N . LEU A 1 83 ? 10.006 3.019 3.685 1.00 96.75 83 LEU A N 1
ATOM 587 C CA . LEU A 1 83 ? 10.376 3.924 4.773 1.00 96.75 83 LEU A CA 1
ATOM 588 C C . LEU A 1 83 ? 9.258 4.922 5.089 1.00 96.75 83 LEU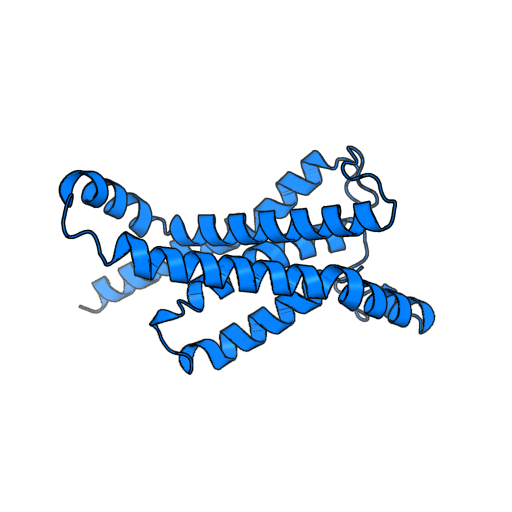 A C 1
ATOM 590 O O . LEU A 1 83 ? 8.963 5.145 6.262 1.00 96.75 83 LEU A O 1
ATOM 594 N N . ALA A 1 84 ? 8.591 5.466 4.070 1.00 96.56 84 ALA A N 1
ATOM 595 C CA . ALA A 1 84 ? 7.469 6.381 4.245 1.00 96.56 84 ALA A CA 1
ATOM 596 C C . ALA A 1 84 ? 6.304 5.727 5.006 1.00 96.56 84 ALA A C 1
ATOM 598 O O . ALA A 1 84 ? 5.734 6.341 5.907 1.00 96.56 84 ALA A O 1
ATOM 599 N N . LEU A 1 85 ? 5.983 4.462 4.714 1.00 95.50 85 LEU A N 1
ATOM 600 C CA . LEU A 1 85 ? 4.936 3.723 5.431 1.00 95.50 85 LEU A CA 1
ATOM 601 C C . LEU A 1 85 ? 5.310 3.419 6.876 1.00 95.50 85 LEU A C 1
ATOM 603 O O . LEU A 1 85 ? 4.470 3.568 7.763 1.00 95.50 85 LEU A O 1
ATOM 607 N N . LEU A 1 86 ? 6.557 3.009 7.121 1.00 95.19 86 LEU A N 1
ATOM 608 C CA . LEU A 1 86 ? 7.050 2.772 8.476 1.00 95.19 86 LEU A CA 1
ATOM 609 C C . LEU A 1 86 ? 7.029 4.066 9.295 1.00 95.19 86 LEU A C 1
ATOM 611 O O . LEU A 1 86 ? 6.557 4.059 10.431 1.00 95.19 86 LEU A O 1
ATOM 615 N N . ALA A 1 87 ? 7.469 5.181 8.706 1.00 95.88 87 ALA A N 1
ATOM 616 C CA . ALA A 1 87 ? 7.445 6.494 9.337 1.00 95.88 87 ALA A CA 1
ATOM 617 C C . ALA A 1 87 ? 6.013 6.962 9.629 1.00 95.88 87 ALA A C 1
ATOM 619 O O . ALA A 1 87 ? 5.720 7.365 10.754 1.00 95.88 87 ALA A O 1
ATOM 620 N N . ALA A 1 88 ? 5.100 6.855 8.659 1.00 94.88 88 ALA A N 1
ATOM 621 C CA . ALA A 1 88 ? 3.697 7.226 8.836 1.00 94.88 88 ALA A CA 1
ATOM 622 C C . ALA A 1 88 ? 3.003 6.357 9.896 1.00 94.88 88 ALA A C 1
ATOM 624 O O . ALA A 1 88 ? 2.302 6.876 10.767 1.00 94.88 88 ALA A O 1
ATOM 625 N N . GLY A 1 89 ? 3.241 5.042 9.871 1.00 92.94 89 GLY A N 1
ATOM 626 C CA . GLY A 1 89 ? 2.720 4.109 10.867 1.00 92.94 89 GLY A CA 1
ATOM 627 C C . GLY A 1 89 ? 3.240 4.423 12.271 1.00 92.94 89 GLY A C 1
ATOM 628 O O . GLY A 1 89 ? 2.452 4.516 13.212 1.00 92.94 89 GLY A O 1
ATOM 629 N N . ALA A 1 90 ? 4.548 4.660 12.412 1.00 92.19 90 ALA A N 1
ATOM 630 C CA . ALA A 1 90 ? 5.162 5.037 13.682 1.00 92.19 90 ALA A CA 1
ATOM 631 C C . ALA A 1 90 ? 4.628 6.381 14.200 1.00 92.19 90 ALA A C 1
ATOM 633 O O . ALA A 1 90 ? 4.237 6.474 15.362 1.00 92.19 90 ALA A O 1
ATOM 634 N N . ALA A 1 91 ? 4.543 7.405 13.346 1.00 92.81 91 ALA A N 1
ATOM 635 C CA . ALA A 1 91 ? 4.000 8.712 13.705 1.00 92.81 91 ALA A CA 1
ATOM 636 C C . ALA A 1 91 ? 2.545 8.610 14.185 1.00 92.81 91 ALA A C 1
ATOM 638 O O . ALA A 1 91 ? 2.191 9.178 15.217 1.00 92.81 91 ALA A O 1
ATOM 639 N N . MET A 1 92 ? 1.714 7.833 13.488 1.00 90.00 92 MET A N 1
ATOM 640 C CA . MET A 1 92 ? 0.323 7.606 13.872 1.00 90.00 92 MET A CA 1
ATOM 641 C C . MET A 1 92 ? 0.209 6.915 15.239 1.00 90.00 92 MET A C 1
ATOM 643 O O . MET A 1 92 ? -0.608 7.329 16.061 1.00 90.00 92 MET A O 1
ATOM 647 N N . VAL A 1 93 ? 1.044 5.909 15.516 1.00 89.25 93 VAL A N 1
ATOM 648 C CA . VAL A 1 93 ? 1.092 5.241 16.829 1.00 89.25 93 VAL A CA 1
ATOM 649 C C . VAL A 1 93 ? 1.547 6.204 17.926 1.00 89.25 93 VAL A C 1
ATOM 651 O O . VAL A 1 93 ? 0.927 6.261 18.984 1.00 89.25 93 VAL A O 1
ATOM 654 N N . LEU A 1 94 ? 2.575 7.018 17.672 1.00 89.62 94 LEU A N 1
ATOM 655 C CA . LEU A 1 94 ? 3.054 8.017 18.631 1.00 89.62 94 LEU A CA 1
ATOM 656 C C . LEU A 1 94 ? 1.979 9.060 18.958 1.00 89.62 94 LEU A C 1
ATOM 658 O O . LEU A 1 94 ? 1.787 9.406 20.124 1.00 89.62 94 LEU A O 1
ATOM 662 N N . VAL A 1 95 ? 1.254 9.546 17.947 1.00 87.31 95 VAL A N 1
ATOM 663 C CA . VAL A 1 95 ? 0.126 10.468 18.135 1.00 87.31 95 VAL A CA 1
ATOM 664 C C . VAL A 1 95 ? -0.998 9.794 18.920 1.00 87.31 95 VAL A C 1
ATOM 666 O O . VAL A 1 95 ? -1.553 10.410 19.828 1.00 87.31 95 VAL A O 1
ATOM 669 N N . TYR A 1 96 ? -1.314 8.534 18.614 1.00 84.06 96 TYR A N 1
ATOM 670 C CA . TYR A 1 96 ? -2.339 7.766 19.317 1.00 84.06 96 TYR A CA 1
ATOM 671 C C . TYR A 1 96 ? -2.027 7.632 20.815 1.00 84.06 96 TYR A C 1
ATOM 673 O O . TYR A 1 96 ? -2.847 8.011 21.655 1.00 84.06 96 TYR A O 1
ATOM 681 N N . GLU A 1 97 ? -0.816 7.184 21.145 1.00 81.69 97 GLU A N 1
ATOM 682 C CA . GLU A 1 97 ? -0.346 7.028 22.524 1.00 81.69 97 GLU A CA 1
ATOM 683 C C . GLU A 1 97 ? -0.295 8.377 23.259 1.00 81.69 97 GLU A C 1
ATOM 685 O O . GLU A 1 97 ? -0.768 8.499 24.388 1.00 81.69 97 GLU A O 1
ATOM 690 N N . LYS A 1 98 ? 0.216 9.432 22.610 1.00 80.06 98 LYS A N 1
ATOM 691 C CA . LYS A 1 98 ? 0.416 10.736 23.258 1.00 80.06 98 LYS A CA 1
ATOM 692 C C . LYS A 1 98 ? -0.864 11.560 23.405 1.00 80.06 98 LYS A C 1
ATOM 694 O O . LYS A 1 98 ? -0.991 12.267 24.403 1.00 80.06 98 LYS A O 1
ATOM 699 N N . MET A 1 99 ? -1.781 11.522 22.432 1.00 70.12 99 MET A N 1
ATOM 700 C CA . MET A 1 99 ? -2.957 12.409 22.387 1.00 70.12 99 MET A CA 1
ATOM 701 C C . MET A 1 99 ? -4.272 11.741 22.791 1.00 70.12 99 MET A C 1
ATOM 703 O O . MET A 1 99 ? -5.142 12.412 23.348 1.00 70.12 99 MET A O 1
ATOM 707 N N . ILE A 1 100 ? -4.459 10.451 22.493 1.00 63.56 100 ILE A N 1
ATOM 708 C CA . ILE A 1 100 ? -5.755 9.788 22.705 1.00 63.56 100 ILE A CA 1
ATOM 709 C C . ILE A 1 100 ? -5.822 9.131 24.088 1.00 63.56 100 ILE A C 1
ATOM 711 O O . ILE A 1 100 ? -6.873 9.186 24.725 1.00 63.56 100 ILE A O 1
ATOM 715 N N . MET A 1 101 ? -4.710 8.601 24.609 1.00 56.88 101 MET A N 1
ATOM 716 C CA . MET A 1 101 ? -4.679 8.001 25.955 1.00 56.88 101 MET A CA 1
ATOM 717 C C . MET A 1 101 ? -4.655 9.031 27.095 1.00 56.88 101 MET A C 1
ATOM 719 O O . MET A 1 101 ? -5.038 8.717 28.219 1.00 56.88 101 MET A O 1
ATOM 723 N N . THR A 1 102 ? -4.276 10.281 26.819 1.00 55.06 102 THR A N 1
ATOM 724 C CA . THR A 1 102 ? -4.217 11.372 27.809 1.00 55.06 102 THR A CA 1
ATOM 725 C C . THR A 1 102 ? -5.540 12.125 27.988 1.00 55.06 102 THR A C 1
ATOM 727 O O . THR A 1 102 ? -5.716 12.810 28.996 1.00 55.06 102 THR A O 1
ATOM 730 N N . ARG A 1 103 ? -6.530 11.976 27.092 1.00 56.00 103 ARG A N 1
ATOM 731 C CA . ARG A 1 103 ? -7.850 12.617 27.247 1.00 56.00 103 ARG A CA 1
ATOM 732 C C . ARG A 1 103 ? -8.862 1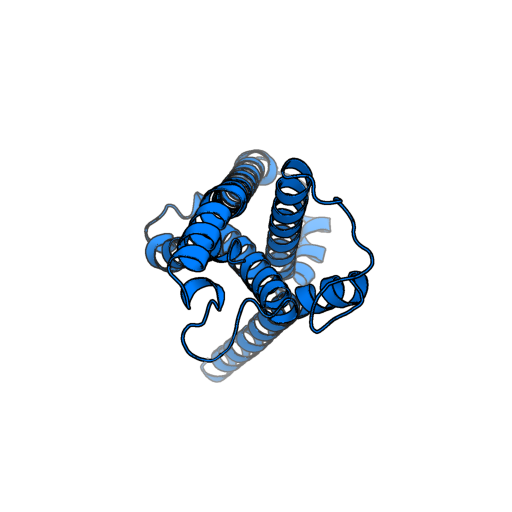1.732 27.988 1.00 56.00 103 ARG A C 1
ATOM 734 O O . ARG A 1 103 ? -9.766 11.135 27.416 1.00 56.00 103 ARG A O 1
ATOM 741 N N . LYS A 1 104 ? -8.749 11.803 29.315 1.00 54.97 104 LYS A N 1
ATOM 742 C CA . LYS A 1 104 ? -9.808 11.875 30.345 1.00 54.97 104 LYS A CA 1
ATOM 743 C C . LYS A 1 104 ? -11.271 12.232 30.042 1.00 54.97 104 LYS A C 1
ATOM 745 O O . LYS A 1 104 ? -12.064 12.115 30.963 1.00 54.97 104 LYS A O 1
ATOM 750 N N . THR A 1 105 ? -11.660 12.794 28.891 1.00 56.03 105 THR A N 1
ATOM 751 C CA . THR A 1 105 ? -12.882 13.636 28.888 1.00 56.03 105 THR A CA 1
ATOM 752 C C . THR A 1 105 ? -13.505 13.851 27.505 1.00 56.03 105 THR A C 1
ATOM 754 O O . THR A 1 105 ? -12.819 14.270 26.575 1.00 56.03 105 THR A O 1
ATOM 757 N N . GLY A 1 106 ? -14.820 13.590 27.410 1.00 56.81 106 GLY A N 1
ATOM 758 C CA . GLY A 1 106 ? -15.682 13.827 26.238 1.00 56.81 106 GLY A CA 1
ATOM 759 C C . GLY A 1 106 ? -16.322 12.556 25.659 1.00 56.81 106 GLY A C 1
ATOM 760 O O . GLY A 1 106 ? -16.171 12.278 24.472 1.00 56.81 106 GLY A O 1
ATOM 761 N N . ARG A 1 107 ? -16.969 11.727 26.492 1.00 60.88 107 ARG A N 1
ATOM 762 C CA . ARG A 1 107 ? -17.330 10.337 26.151 1.00 60.88 107 ARG A CA 1
ATOM 763 C C . ARG A 1 107 ? -18.611 10.179 25.316 1.00 60.88 107 ARG A C 1
ATOM 765 O O . ARG A 1 107 ? -18.848 9.078 24.838 1.00 60.88 107 ARG A O 1
ATOM 772 N N . ASP A 1 108 ? -19.370 11.234 25.031 1.00 57.28 108 ASP A N 1
ATOM 773 C CA . ASP A 1 108 ? -20.775 11.014 24.645 1.00 57.28 108 ASP A CA 1
ATOM 774 C C . ASP A 1 108 ? -21.035 11.211 23.137 1.00 57.28 108 ASP A C 1
ATOM 776 O O . ASP A 1 108 ? -21.673 10.369 22.508 1.00 57.28 108 ASP A O 1
ATOM 780 N N . ALA A 1 109 ? -20.420 12.214 22.495 1.00 55.19 109 ALA A N 1
ATOM 781 C CA . ALA A 1 109 ? -20.538 12.421 21.040 1.00 55.19 109 ALA A CA 1
ATOM 782 C C . ALA A 1 109 ? -19.677 11.435 20.218 1.00 55.19 109 ALA A C 1
ATOM 784 O O . ALA A 1 109 ? -20.079 10.951 19.158 1.00 55.19 109 ALA A O 1
ATOM 785 N N . VAL A 1 110 ? -18.494 11.076 20.731 1.00 57.69 110 VAL A N 1
ATOM 786 C CA . VAL A 1 110 ? -17.596 10.099 20.092 1.00 57.69 110 VAL A CA 1
ATOM 787 C C . VAL A 1 110 ? -18.141 8.677 20.241 1.00 57.69 110 VAL A C 1
ATOM 789 O O . VAL A 1 110 ? -17.960 7.873 19.332 1.00 57.69 110 VAL A O 1
ATOM 792 N N . ALA A 1 111 ? -18.844 8.347 21.332 1.00 60.34 111 ALA A N 1
ATOM 793 C CA . ALA A 1 111 ? -19.393 7.004 21.547 1.00 60.34 111 ALA A CA 1
ATOM 794 C C . ALA A 1 111 ? -20.462 6.617 20.515 1.00 60.34 111 ALA A C 1
ATOM 796 O O . ALA A 1 111 ? -20.477 5.471 20.059 1.00 60.34 111 ALA A O 1
ATOM 797 N N . GLN A 1 112 ? -21.303 7.564 20.096 1.00 56.06 112 GLN A N 1
ATOM 798 C CA . GLN A 1 112 ? -22.355 7.300 19.114 1.00 56.06 112 GLN A CA 1
ATOM 799 C C . GLN A 1 112 ? -21.775 7.060 17.708 1.00 56.06 112 GLN A C 1
ATOM 801 O O . GLN A 1 112 ? -22.151 6.100 17.032 1.00 56.06 112 GLN A O 1
ATOM 806 N N . LEU A 1 113 ? -20.770 7.847 17.304 1.00 56.06 113 LEU A N 1
ATOM 807 C CA . LEU A 1 113 ? -20.031 7.627 16.054 1.00 56.06 113 LEU A CA 1
ATOM 808 C C . LEU A 1 113 ? -19.149 6.368 16.112 1.00 56.06 113 LEU A C 1
ATOM 810 O O . LEU A 1 113 ? -19.027 5.661 15.112 1.00 56.06 113 LEU A O 1
ATOM 814 N N . ARG A 1 114 ? -18.601 6.015 17.285 1.00 62.16 114 ARG A N 1
ATOM 815 C CA . ARG A 1 114 ? -17.796 4.797 17.502 1.00 62.16 114 ARG A CA 1
ATOM 816 C C . ARG A 1 114 ? -18.571 3.524 17.169 1.00 62.16 114 ARG A C 1
ATOM 818 O O . ARG A 1 114 ? -17.972 2.583 16.654 1.00 62.16 114 ARG A O 1
ATOM 825 N N . GLY A 1 115 ? -19.883 3.500 17.424 1.00 59.41 115 GLY A N 1
ATOM 826 C CA . GLY A 1 115 ? -20.753 2.370 17.085 1.00 59.41 115 GLY A CA 1
ATOM 827 C C . GLY A 1 115 ? -20.856 2.128 15.576 1.00 59.41 115 GLY A C 1
ATOM 828 O O . GLY A 1 115 ? -20.737 0.992 15.124 1.00 59.41 115 GLY A O 1
ATOM 829 N N . ILE A 1 116 ? -21.001 3.193 14.781 1.00 58.91 116 ILE A N 1
ATOM 830 C CA . ILE A 1 116 ? -21.060 3.110 13.312 1.00 58.91 116 ILE A CA 1
ATOM 831 C C . ILE A 1 116 ? -19.666 2.811 12.736 1.00 58.91 116 ILE A C 1
ATOM 833 O O . ILE A 1 116 ? -19.521 1.919 11.897 1.00 58.91 116 ILE A O 1
ATOM 837 N N . TYR A 1 117 ? -18.629 3.493 13.236 1.00 58.09 117 TYR A N 1
ATOM 838 C CA . TYR A 1 117 ? -17.242 3.313 12.794 1.00 58.09 117 TYR A CA 1
ATOM 839 C C . TYR A 1 117 ? -16.691 1.908 13.070 1.00 58.09 117 TYR A C 1
ATOM 841 O O . TYR A 1 117 ? -15.973 1.361 12.228 1.00 58.09 117 TYR A O 1
ATOM 849 N N . SER A 1 118 ? -17.032 1.29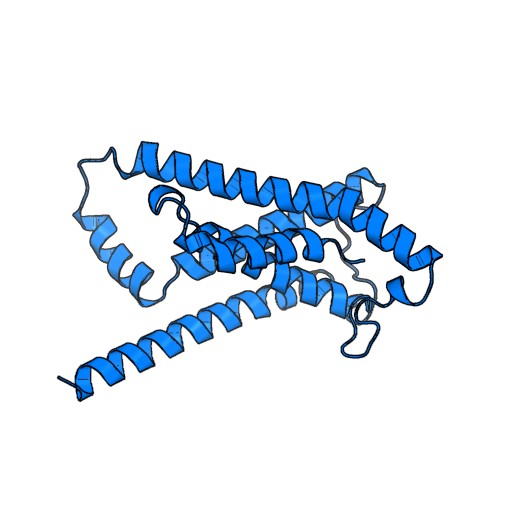6 14.211 1.00 62.50 118 SER A N 1
ATOM 850 C CA . SER A 1 118 ? -16.582 -0.063 14.535 1.00 62.50 118 SER A CA 1
ATOM 851 C C . SER A 1 118 ? -17.399 -1.139 13.814 1.00 62.50 118 SER A C 1
ATOM 853 O O . SER A 1 118 ? -16.829 -2.138 13.376 1.00 62.50 118 SER A O 1
ATOM 855 N N . LYS A 1 119 ? -18.708 -0.917 13.608 1.00 68.50 119 LYS A N 1
ATOM 856 C CA . LYS A 1 119 ? -19.604 -1.877 12.941 1.00 68.50 119 LYS A CA 1
ATOM 857 C C . LYS A 1 119 ? -19.190 -2.170 11.500 1.00 68.50 119 LYS A C 1
ATOM 859 O O . LYS A 1 119 ? -19.305 -3.310 11.061 1.00 68.50 119 LYS A O 1
ATOM 864 N N . TYR A 1 120 ? -18.706 -1.160 10.782 1.00 70.00 120 TYR A N 1
ATOM 865 C CA . TYR A 1 120 ? -18.294 -1.288 9.381 1.00 70.00 120 TYR A CA 1
ATOM 866 C C . TYR A 1 120 ? -16.776 -1.306 9.190 1.00 70.00 120 TYR A C 1
ATOM 868 O O . TYR A 1 120 ? -16.311 -1.229 8.059 1.00 70.00 120 TYR A O 1
ATOM 876 N N . LYS A 1 121 ? -15.985 -1.397 10.271 1.00 80.75 121 LYS A N 1
ATOM 877 C CA . LYS A 1 121 ? -14.513 -1.364 10.213 1.00 80.75 121 LYS A CA 1
ATOM 878 C C . LYS A 1 121 ? -13.983 -0.214 9.341 1.00 80.75 121 LYS A C 1
ATOM 880 O O . LYS A 1 121 ? -13.011 -0.391 8.612 1.00 80.75 121 LYS A O 1
ATOM 885 N N . PHE A 1 122 ? -14.585 0.975 9.421 1.00 82.12 122 PHE A N 1
ATOM 886 C CA . PHE A 1 122 ? -14.137 2.122 8.619 1.00 82.12 122 PHE A CA 1
ATOM 887 C C . PHE A 1 122 ? -12.681 2.503 8.918 1.00 82.12 122 PHE A C 1
ATOM 889 O O . PHE A 1 122 ? -11.986 2.978 8.030 1.00 82.12 122 PHE A O 1
ATOM 896 N N . GLY A 1 123 ? -12.188 2.209 10.128 1.00 85.25 123 GLY A N 1
ATOM 897 C CA . GLY A 1 123 ? -10.766 2.338 10.454 1.00 85.25 123 GLY A CA 1
ATOM 898 C C . GLY A 1 123 ? -9.859 1.449 9.595 1.00 85.25 123 GLY A C 1
ATOM 899 O O . GLY A 1 123 ? -8.796 1.898 9.190 1.00 85.25 123 GLY A O 1
ATOM 900 N N . LEU A 1 124 ? -10.284 0.225 9.253 1.00 88.75 124 LEU A N 1
ATOM 901 C CA . LEU A 1 124 ? -9.526 -0.651 8.353 1.00 88.75 124 LEU A CA 1
ATOM 902 C C . LEU A 1 124 ? -9.448 -0.043 6.951 1.00 88.75 124 LEU A C 1
ATOM 904 O O . LEU A 1 124 ? -8.354 0.092 6.414 1.00 88.75 124 LEU A O 1
ATOM 908 N N . LEU A 1 125 ? -10.593 0.359 6.388 1.00 92.00 125 LEU A N 1
ATOM 909 C CA . LEU A 1 125 ? -10.638 0.974 5.060 1.00 92.00 125 LEU A CA 1
ATOM 910 C C . LEU A 1 125 ? -9.802 2.257 5.013 1.00 92.00 125 LEU A C 1
ATOM 912 O O . LEU A 1 125 ? -9.000 2.427 4.103 1.00 92.00 125 LEU A O 1
ATOM 916 N N . ALA A 1 126 ? -9.937 3.127 6.015 1.00 92.50 126 ALA A N 1
ATOM 917 C CA . ALA A 1 126 ? -9.170 4.365 6.102 1.00 92.50 126 ALA A CA 1
ATOM 918 C C . ALA A 1 126 ? -7.656 4.108 6.128 1.00 92.50 126 ALA A C 1
ATOM 920 O O . ALA A 1 126 ? -6.917 4.786 5.424 1.00 92.50 126 ALA A O 1
ATOM 921 N N . LEU A 1 127 ? -7.195 3.103 6.880 1.00 93.25 127 LEU A N 1
ATOM 922 C CA . LEU A 1 127 ? -5.783 2.716 6.913 1.00 93.25 127 LEU A CA 1
ATOM 923 C C . LEU A 1 127 ? -5.297 2.192 5.559 1.00 93.25 127 LEU A C 1
ATOM 925 O O . LEU A 1 127 ? -4.219 2.570 5.110 1.00 93.25 127 LEU A O 1
ATOM 929 N N . MET A 1 128 ? -6.097 1.365 4.883 1.00 94.88 128 MET A N 1
ATOM 930 C CA . MET A 1 128 ? -5.761 0.857 3.549 1.00 94.88 128 MET A CA 1
ATOM 931 C C . MET A 1 128 ? -5.666 1.981 2.511 1.00 94.88 128 MET A C 1
ATOM 933 O O . MET A 1 128 ? -4.720 2.023 1.724 1.00 94.88 128 MET A O 1
ATOM 937 N N . LEU A 1 129 ? -6.622 2.914 2.532 1.00 95.19 129 LEU A N 1
ATOM 938 C CA . LEU A 1 129 ? -6.635 4.078 1.647 1.00 95.19 129 LEU A CA 1
ATOM 939 C C . LEU A 1 129 ? -5.483 5.041 1.960 1.00 95.19 129 LEU A C 1
ATOM 941 O O . LEU A 1 129 ? -4.858 5.550 1.036 1.00 95.19 129 LEU A O 1
ATOM 945 N N . ALA A 1 130 ? -5.144 5.242 3.237 1.00 95.25 130 ALA A N 1
ATOM 946 C CA . ALA A 1 130 ? -3.984 6.035 3.636 1.00 95.25 130 ALA A CA 1
ATOM 947 C C . ALA A 1 130 ? -2.674 5.412 3.134 1.00 95.25 130 ALA A C 1
ATOM 949 O O . ALA A 1 130 ? -1.837 6.111 2.572 1.00 95.25 130 ALA A O 1
ATOM 950 N N . GLY A 1 131 ? -2.517 4.092 3.276 1.00 94.56 131 GLY A N 1
ATOM 951 C CA . GLY A 1 131 ? -1.372 3.369 2.725 1.00 94.56 131 GLY A CA 1
ATOM 952 C C . GLY A 1 131 ? -1.277 3.490 1.204 1.00 94.56 131 GLY A C 1
ATOM 953 O O . GLY A 1 131 ? -0.201 3.761 0.683 1.00 94.56 131 GLY A O 1
ATOM 954 N N . THR A 1 132 ? -2.412 3.386 0.508 1.00 94.50 132 THR A N 1
ATOM 955 C CA . THR A 1 132 ? -2.503 3.604 -0.947 1.00 94.50 132 THR A CA 1
ATOM 956 C C . THR A 1 132 ? -2.049 5.006 -1.333 1.00 94.50 132 THR A C 1
ATOM 958 O O . THR A 1 132 ? -1.174 5.153 -2.179 1.00 94.50 132 THR A O 1
ATOM 961 N N . ALA A 1 133 ? -2.579 6.034 -0.670 1.00 94.94 133 ALA A N 1
ATOM 962 C CA . ALA A 1 133 ? -2.222 7.420 -0.943 1.00 94.94 133 ALA A CA 1
ATOM 963 C C . ALA A 1 133 ? -0.726 7.691 -0.717 1.00 94.94 133 ALA A C 1
ATOM 965 O O . ALA A 1 133 ? -0.092 8.320 -1.557 1.00 94.94 133 ALA A O 1
ATOM 966 N N . ILE A 1 134 ? -0.152 7.186 0.382 1.00 95.75 134 ILE A N 1
ATOM 967 C CA . ILE A 1 134 ? 1.281 7.332 0.681 1.00 95.75 134 ILE A CA 1
ATOM 968 C C . ILE A 1 134 ? 2.127 6.661 -0.400 1.00 95.75 134 ILE A C 1
ATOM 970 O O . ILE A 1 134 ? 3.072 7.268 -0.894 1.00 95.75 134 ILE A O 1
ATOM 974 N N . MET A 1 135 ? 1.798 5.424 -0.775 1.00 94.69 135 MET A N 1
ATOM 975 C CA . MET A 1 135 ? 2.572 4.687 -1.770 1.00 94.69 135 MET A CA 1
ATOM 976 C C . MET A 1 135 ? 2.533 5.355 -3.144 1.00 94.69 135 MET A C 1
ATOM 978 O O . MET A 1 135 ? 3.588 5.556 -3.733 1.00 94.69 135 MET A O 1
ATOM 982 N N . VAL A 1 136 ? 1.350 5.763 -3.613 1.00 92.62 136 VAL A N 1
ATOM 983 C CA . VAL A 1 136 ? 1.193 6.482 -4.889 1.00 92.62 136 VAL A CA 1
ATOM 984 C C . VAL A 1 136 ? 1.938 7.814 -4.861 1.00 92.62 136 VAL A C 1
ATOM 986 O O . VAL A 1 136 ? 2.611 8.168 -5.823 1.00 92.62 136 VAL A O 1
ATOM 989 N N . LEU A 1 137 ? 1.865 8.547 -3.746 1.00 93.06 137 LEU A N 1
ATOM 990 C CA . LEU A 1 137 ? 2.575 9.815 -3.606 1.00 93.06 137 LEU A CA 1
ATOM 991 C C . LEU A 1 137 ? 4.093 9.629 -3.700 1.00 93.06 137 LEU A C 1
ATOM 993 O O . LEU A 1 137 ? 4.758 10.421 -4.361 1.00 93.06 137 LEU A O 1
ATOM 997 N N . VAL A 1 138 ? 4.640 8.598 -3.050 1.00 93.44 138 VAL A N 1
ATOM 998 C CA . VAL A 1 138 ? 6.077 8.306 -3.121 1.00 93.44 138 VAL A CA 1
ATOM 999 C C . VAL A 1 138 ? 6.467 7.818 -4.509 1.00 93.44 138 VAL A C 1
ATOM 1001 O O . VAL A 1 138 ? 7.475 8.278 -5.028 1.00 93.44 138 VAL A O 1
ATOM 1004 N N . ASP A 1 139 ? 5.677 6.944 -5.127 1.00 89.62 139 ASP A N 1
ATOM 1005 C CA . ASP A 1 139 ? 5.943 6.440 -6.475 1.00 89.62 139 ASP A CA 1
ATOM 1006 C C . ASP A 1 139 ? 6.043 7.587 -7.496 1.00 89.62 139 ASP A C 1
ATOM 1008 O O . ASP A 1 139 ? 7.083 7.782 -8.131 1.00 89.62 139 ASP A O 1
ATOM 1012 N N . ARG A 1 140 ? 5.022 8.454 -7.541 1.00 89.56 140 ARG A N 1
ATOM 1013 C CA . ARG A 1 140 ? 5.007 9.629 -8.427 1.00 89.56 140 ARG A CA 1
ATOM 1014 C C . ARG A 1 140 ? 6.041 10.678 -8.037 1.00 89.56 140 ARG A C 1
ATOM 1016 O O . ARG A 1 140 ? 6.647 11.293 -8.910 1.00 89.56 140 ARG A O 1
ATOM 1023 N N . GLY A 1 141 ? 6.275 10.877 -6.741 1.00 90.88 141 GLY A N 1
ATOM 1024 C CA . GLY A 1 141 ? 7.290 11.802 -6.241 1.00 90.88 141 GLY A CA 1
ATOM 1025 C C . GLY A 1 141 ? 8.708 11.384 -6.632 1.00 90.88 141 GLY A C 1
ATOM 1026 O O . GLY A 1 141 ? 9.479 12.209 -7.115 1.00 90.88 141 GLY A O 1
ATOM 1027 N N . MET A 1 142 ? 9.043 10.101 -6.484 1.00 89.31 142 MET A N 1
ATOM 1028 C CA . MET A 1 142 ? 10.350 9.565 -6.874 1.00 89.31 142 MET A CA 1
ATOM 1029 C C . MET A 1 142 ? 10.518 9.522 -8.395 1.00 89.31 142 MET A C 1
ATOM 1031 O O . MET A 1 142 ? 11.606 9.824 -8.885 1.00 89.31 142 MET A O 1
ATOM 1035 N N . GLY A 1 143 ? 9.451 9.221 -9.144 1.00 85.50 143 GLY A N 1
ATOM 1036 C CA . GLY A 1 143 ? 9.439 9.344 -10.603 1.00 85.50 143 GLY A CA 1
ATOM 1037 C C . GLY A 1 143 ? 9.693 10.782 -11.064 1.00 85.50 143 GLY A C 1
ATOM 1038 O O . GLY A 1 143 ? 10.508 11.012 -11.957 1.00 85.50 143 GLY A O 1
ATOM 1039 N N . TRP A 1 144 ? 9.082 11.762 -10.392 1.00 90.06 144 TRP A N 1
ATOM 1040 C CA . TRP A 1 144 ? 9.303 13.182 -10.667 1.00 90.06 144 TRP A CA 1
ATOM 1041 C C . TRP A 1 144 ? 10.742 13.630 -10.402 1.00 90.06 144 TRP A C 1
ATOM 1043 O O . TRP A 1 144 ? 11.334 14.327 -11.225 1.00 90.06 144 TRP A O 1
ATOM 1053 N N . LEU A 1 145 ? 11.350 13.161 -9.310 1.00 88.88 145 LEU A N 1
ATOM 1054 C CA . LEU A 1 145 ? 12.776 13.386 -9.045 1.00 88.88 145 LEU A CA 1
ATOM 1055 C C . LEU A 1 145 ? 13.687 12.729 -10.097 1.00 88.88 145 LEU A C 1
ATOM 1057 O O . LEU A 1 145 ? 14.797 13.204 -10.321 1.00 88.88 145 LEU A O 1
ATOM 1061 N N . GLY A 1 146 ? 13.215 11.667 -10.754 1.00 81.88 146 GLY A N 1
ATOM 1062 C CA . GLY A 1 146 ? 13.874 11.014 -11.888 1.00 81.88 146 GLY A CA 1
ATOM 1063 C C . GLY A 1 146 ? 13.651 11.698 -13.244 1.00 81.88 146 GLY A C 1
ATOM 1064 O O . GLY A 1 146 ? 14.150 11.203 -14.251 1.00 81.88 146 GLY A O 1
ATOM 1065 N N . GLY A 1 147 ? 12.919 12.818 -13.291 1.00 82.06 147 GLY A N 1
ATOM 1066 C CA . GLY A 1 147 ? 12.653 13.587 -14.512 1.00 82.06 147 GLY A CA 1
ATOM 1067 C C . GLY A 1 147 ? 11.344 13.242 -15.231 1.00 82.06 147 GLY A C 1
ATOM 1068 O O . GLY A 1 147 ? 11.070 13.828 -16.279 1.00 82.06 147 GLY A O 1
ATOM 1069 N N . ALA A 1 148 ? 10.520 12.339 -14.688 1.00 80.88 148 ALA A N 1
ATOM 1070 C CA . ALA A 1 148 ? 9.176 12.095 -15.208 1.00 80.88 148 ALA A CA 1
ATOM 1071 C C . ALA A 1 148 ? 8.210 13.233 -14.810 1.00 80.88 148 ALA A C 1
ATOM 1073 O O . ALA A 1 148 ? 8.394 13.887 -13.780 1.00 80.88 148 ALA A O 1
ATOM 1074 N N . PRO A 1 149 ? 7.152 13.509 -15.584 1.00 82.25 149 PRO A N 1
ATOM 1075 C CA . PRO A 1 149 ? 6.113 14.432 -15.143 1.00 82.25 149 PRO A CA 1
ATOM 1076 C C . PRO A 1 149 ? 5.365 13.862 -13.926 1.00 82.25 149 PRO A C 1
ATOM 1078 O O . PRO A 1 149 ? 5.016 12.686 -13.874 1.00 82.25 149 PRO A O 1
ATOM 1081 N N . PHE A 1 150 ? 5.080 14.713 -12.936 1.00 80.75 150 PHE A N 1
ATOM 1082 C CA . PHE A 1 150 ? 4.380 14.290 -11.715 1.00 80.75 150 PHE A CA 1
ATOM 1083 C C . PHE A 1 150 ? 2.933 13.840 -11.989 1.00 80.75 150 PHE A C 1
ATOM 1085 O O . PHE A 1 150 ? 2.410 12.960 -11.306 1.00 80.75 150 PHE A O 1
ATOM 1092 N N . TRP A 1 151 ? 2.283 14.441 -12.992 1.00 76.56 151 TRP A N 1
ATOM 1093 C CA . TRP A 1 151 ? 0.899 14.152 -13.356 1.00 76.56 151 TRP A CA 1
ATOM 1094 C C . TRP A 1 151 ? 0.771 13.881 -14.852 1.00 76.56 151 TRP A C 1
ATOM 1096 O O . TRP A 1 151 ? 0.994 14.771 -15.672 1.00 76.56 151 TRP A O 1
ATOM 1106 N N . GLU A 1 152 ? 0.351 12.667 -15.195 1.00 71.38 152 GLU A N 1
ATOM 1107 C CA . GLU A 1 152 ? -0.008 12.284 -16.558 1.00 71.38 152 GLU A CA 1
ATOM 1108 C C . GLU A 1 152 ? -1.493 11.922 -16.588 1.00 71.38 152 GLU A C 1
ATOM 1110 O O . GLU A 1 152 ? -1.964 11.053 -15.854 1.00 71.38 152 GLU A O 1
ATOM 1115 N N . TRP A 1 153 ? -2.258 12.618 -17.428 1.00 70.31 153 TRP A N 1
ATOM 1116 C CA . TRP A 1 153 ? -3.683 12.330 -17.627 1.00 70.31 153 TRP A CA 1
ATOM 1117 C C . TRP A 1 153 ? -3.909 11.081 -18.483 1.00 70.31 153 TRP A C 1
ATOM 1119 O O . TRP A 1 153 ? -4.980 10.468 -18.439 1.00 70.31 153 TRP A O 1
ATOM 1129 N N . THR A 1 154 ? -2.878 10.693 -19.227 1.00 69.62 154 THR A N 1
ATOM 1130 C CA . THR A 1 154 ? -2.814 9.489 -20.044 1.00 69.62 154 THR A CA 1
ATOM 1131 C C . THR A 1 154 ? -1.960 8.455 -19.336 1.00 69.62 154 THR A C 1
ATOM 1133 O O . THR A 1 154 ? -0.819 8.740 -18.996 1.00 69.62 154 THR A O 1
ATOM 1136 N N . ALA A 1 155 ? -2.504 7.263 -19.124 1.00 65.25 155 ALA A N 1
ATOM 1137 C CA . ALA A 1 155 ? -1.711 6.130 -18.671 1.00 65.25 155 ALA A CA 1
ATOM 1138 C C . ALA A 1 155 ? -1.239 5.325 -19.888 1.00 65.25 155 ALA A C 1
ATOM 1140 O O . ALA A 1 155 ? -1.904 5.287 -20.928 1.00 65.25 155 ALA A O 1
ATOM 1141 N N . THR A 1 156 ? -0.060 4.725 -19.777 1.00 63.56 156 THR A N 1
ATOM 1142 C CA . THR A 1 156 ? 0.475 3.822 -20.796 1.00 63.56 156 THR A CA 1
ATOM 1143 C C . THR A 1 156 ? 0.026 2.388 -20.492 1.00 63.56 156 THR A C 1
ATOM 1145 O O . THR A 1 156 ? -0.169 2.016 -19.339 1.00 63.56 156 THR A O 1
ATOM 1148 N N . GLY A 1 157 ? -0.196 1.567 -21.523 1.00 71.94 157 GLY A N 1
ATOM 1149 C CA . GLY A 1 157 ? -0.647 0.178 -21.355 1.00 71.94 157 GLY A CA 1
ATOM 1150 C C . GLY A 1 157 ? -2.147 -0.030 -21.590 1.00 71.94 157 GLY A C 1
ATOM 1151 O O . GLY A 1 157 ? -2.737 0.583 -22.478 1.00 71.94 157 GLY A O 1
ATOM 1152 N N . MET A 1 158 ? -2.764 -0.948 -20.838 1.00 73.31 158 MET A N 1
ATOM 1153 C CA . MET A 1 158 ? -4.143 -1.411 -21.084 1.00 73.31 158 MET A CA 1
ATOM 1154 C C . MET A 1 158 ? -5.216 -0.362 -20.769 1.00 73.31 158 MET A C 1
ATOM 1156 O O . MET A 1 158 ? -6.355 -0.479 -21.219 1.00 73.31 158 MET A O 1
ATOM 1160 N N . VAL A 1 159 ? -4.871 0.645 -19.969 1.00 76.81 159 VAL A N 1
ATOM 1161 C CA . VAL A 1 159 ? -5.784 1.689 -19.506 1.00 76.81 159 VAL A CA 1
ATOM 1162 C C . VAL A 1 159 ? -5.210 3.025 -19.943 1.00 76.81 159 VAL A C 1
ATOM 1164 O O . VAL A 1 159 ? -4.186 3.449 -19.432 1.00 76.81 159 VAL A O 1
ATOM 1167 N N . SER A 1 160 ? -5.869 3.702 -20.883 1.00 76.94 160 SER A N 1
ATOM 1168 C CA . SER A 1 160 ? -5.377 4.961 -21.461 1.00 76.94 160 SER A CA 1
ATOM 1169 C C . SER A 1 160 ? -5.698 6.204 -20.621 1.00 76.9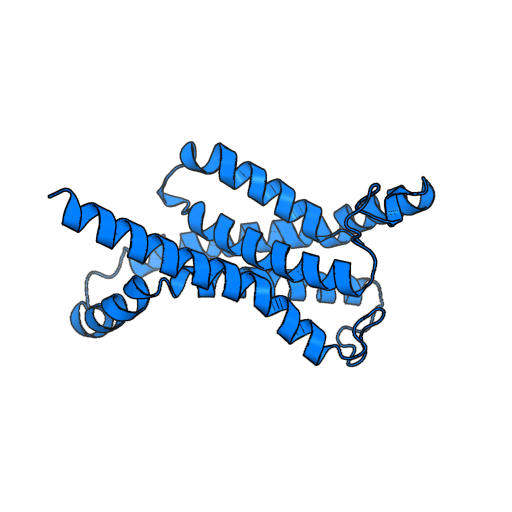4 160 SER A C 1
ATOM 1171 O O . SER A 1 160 ? -5.206 7.290 -20.918 1.00 76.94 160 SER A O 1
ATOM 1173 N N . SER A 1 161 ? -6.503 6.069 -19.559 1.00 85.06 161 SER A N 1
ATOM 1174 C CA . SER A 1 161 ? -6.911 7.167 -18.671 1.00 85.06 161 SER A CA 1
ATOM 1175 C C . SER A 1 161 ? -6.318 7.003 -17.272 1.00 85.06 161 SER A C 1
ATOM 1177 O O . SER A 1 161 ? -6.659 6.059 -16.559 1.00 85.06 161 SER A O 1
ATOM 1179 N N . GLY A 1 162 ? -5.502 7.970 -16.840 1.00 80.88 162 GLY A N 1
ATOM 1180 C CA . GLY A 1 162 ? -4.936 7.987 -15.486 1.00 80.88 162 GLY A CA 1
ATOM 1181 C C . GLY A 1 162 ? -6.005 8.102 -14.391 1.00 80.88 162 GLY A C 1
ATOM 1182 O O . GLY A 1 162 ? -5.880 7.501 -13.327 1.00 80.88 162 GLY A O 1
ATOM 1183 N N . ALA A 1 163 ? -7.113 8.799 -14.670 1.00 84.06 163 ALA A N 1
ATOM 1184 C CA . ALA A 1 163 ? -8.241 8.893 -13.742 1.00 84.06 163 ALA A CA 1
ATOM 1185 C C . ALA A 1 163 ? -8.946 7.540 -13.559 1.00 84.06 163 ALA A C 1
ATOM 1187 O O . ALA A 1 163 ? -9.264 7.152 -12.435 1.00 84.06 163 ALA A O 1
ATOM 1188 N N . LEU A 1 164 ? -9.154 6.801 -14.655 1.00 86.50 164 LEU A N 1
ATOM 1189 C CA . LEU A 1 164 ? -9.730 5.459 -14.592 1.00 86.50 164 LEU A CA 1
ATOM 1190 C C . LEU A 1 164 ? -8.802 4.497 -13.845 1.00 86.50 164 LEU A C 1
ATOM 1192 O O . LEU A 1 164 ? -9.276 3.726 -13.012 1.00 86.50 164 LEU A O 1
ATOM 1196 N N . LEU A 1 165 ? -7.494 4.591 -14.093 1.00 86.50 165 LEU A N 1
ATOM 1197 C CA . LEU A 1 165 ? -6.491 3.802 -13.387 1.00 86.50 165 LEU A CA 1
ATOM 1198 C C . LEU A 1 165 ? -6.532 4.078 -11.876 1.00 86.50 165 LEU A C 1
ATOM 1200 O O . LEU A 1 165 ? -6.626 3.144 -11.085 1.00 86.50 165 LEU A O 1
ATOM 1204 N N . GLY A 1 166 ? -6.595 5.350 -11.471 1.00 85.31 166 GLY A N 1
ATOM 1205 C CA . GLY A 1 166 ? -6.741 5.734 -10.065 1.00 85.31 166 GLY A CA 1
ATOM 1206 C C . GLY A 1 166 ? -8.005 5.166 -9.407 1.00 85.31 166 GLY A C 1
ATOM 1207 O O . GLY A 1 166 ? -7.950 4.694 -8.274 1.00 85.31 166 GLY A O 1
ATOM 1208 N N . VAL A 1 167 ? -9.138 5.133 -10.118 1.00 89.62 167 VAL A N 1
ATOM 1209 C CA . VAL A 1 167 ? -10.372 4.489 -9.625 1.00 89.62 167 VAL A CA 1
ATOM 1210 C C . VAL A 1 167 ? -10.193 2.973 -9.492 1.00 89.62 167 VAL A C 1
ATOM 1212 O O . VAL A 1 167 ? -10.616 2.390 -8.492 1.00 89.62 167 VAL A O 1
ATOM 1215 N N . GLN A 1 168 ? -9.544 2.325 -10.461 1.00 89.00 168 GLN A N 1
ATOM 1216 C CA . GLN A 1 168 ? -9.276 0.885 -10.421 1.00 89.00 168 GLN A CA 1
ATOM 1217 C C . GLN A 1 168 ? -8.362 0.496 -9.254 1.00 89.00 168 GLN A C 1
ATOM 1219 O O . GLN A 1 168 ? -8.594 -0.532 -8.619 1.00 89.00 168 GLN A O 1
ATOM 1224 N N . MET A 1 169 ? -7.387 1.336 -8.906 1.00 91.12 169 MET A N 1
ATOM 1225 C CA . MET A 1 169 ? -6.497 1.126 -7.758 1.00 91.12 169 MET A CA 1
ATOM 1226 C C . MET A 1 169 ? -7.233 1.123 -6.408 1.00 91.12 169 MET A C 1
ATOM 1228 O O . MET A 1 169 ? -6.734 0.552 -5.440 1.00 91.12 169 MET A O 1
ATOM 1232 N N . LEU A 1 170 ? -8.440 1.698 -6.322 1.00 92.31 170 LEU A N 1
ATOM 1233 C CA . LEU A 1 170 ? -9.271 1.635 -5.112 1.00 92.31 170 LEU A CA 1
ATOM 1234 C C . LEU A 1 170 ? -10.007 0.296 -4.965 1.00 92.31 170 LEU A C 1
ATOM 1236 O O . LEU A 1 170 ? -10.389 -0.076 -3.851 1.00 92.31 170 LEU A O 1
ATOM 1240 N N . LEU A 1 171 ? -10.212 -0.441 -6.063 1.00 93.25 171 LEU A N 1
ATOM 1241 C CA . LEU A 1 171 ? -10.990 -1.682 -6.062 1.00 93.25 171 LEU A CA 1
ATOM 1242 C C . LEU A 1 171 ? -10.429 -2.734 -5.094 1.00 93.25 171 LEU A C 1
ATOM 1244 O O . LEU A 1 171 ? -11.218 -3.254 -4.303 1.00 93.25 171 LEU A O 1
ATOM 1248 N N . PRO A 1 172 ? -9.114 -3.035 -5.056 1.00 91.81 172 PRO A N 1
ATOM 1249 C CA . PRO A 1 172 ? -8.579 -4.016 -4.114 1.00 91.81 172 PRO A CA 1
ATOM 1250 C C . PRO A 1 172 ? -8.858 -3.649 -2.655 1.00 91.81 172 PRO A C 1
ATOM 1252 O O . PRO A 1 172 ? -9.279 -4.503 -1.875 1.00 91.81 172 PRO A O 1
ATOM 1255 N N . ALA A 1 173 ? -8.693 -2.374 -2.285 1.00 91.69 173 ALA A N 1
ATOM 1256 C CA . ALA A 1 173 ? -8.953 -1.912 -0.925 1.00 91.69 173 ALA A CA 1
ATOM 1257 C C . ALA A 1 173 ? -10.433 -2.071 -0.544 1.00 91.69 173 ALA A C 1
ATOM 1259 O O . ALA A 1 173 ? -10.744 -2.570 0.541 1.00 91.69 173 ALA A O 1
ATOM 1260 N N . LEU A 1 174 ? -11.346 -1.718 -1.453 1.00 93.38 174 LEU A N 1
ATOM 1261 C CA . LEU A 1 174 ? -12.786 -1.879 -1.250 1.00 93.38 174 LEU A CA 1
ATOM 1262 C C . LEU A 1 174 ? -13.198 -3.353 -1.159 1.00 93.38 174 LEU A C 1
ATOM 1264 O O . LEU A 1 174 ? -14.004 -3.703 -0.297 1.00 93.38 174 LEU A O 1
ATOM 1268 N N . LEU A 1 175 ? -12.630 -4.225 -1.996 1.00 94.00 175 LEU A N 1
ATOM 1269 C CA . LEU A 1 175 ? -12.915 -5.662 -1.992 1.00 94.00 175 LEU A CA 1
ATOM 1270 C C . LEU A 1 175 ? -12.424 -6.337 -0.707 1.00 94.00 175 LEU A C 1
ATOM 1272 O O . LEU A 1 175 ? -13.182 -7.072 -0.070 1.00 94.00 175 LEU A O 1
ATOM 1276 N N . ILE A 1 176 ? -11.188 -6.052 -0.286 1.00 91.12 176 ILE A N 1
ATOM 1277 C CA . ILE A 1 176 ? -10.620 -6.577 0.964 1.00 91.12 176 ILE A CA 1
ATOM 1278 C C . ILE A 1 176 ? -11.446 -6.097 2.161 1.00 91.12 176 ILE A C 1
ATOM 1280 O O . ILE A 1 176 ? -11.802 -6.893 3.035 1.00 91.12 176 ILE A O 1
ATOM 1284 N N . TRP A 1 177 ? -11.802 -4.811 2.192 1.00 92.56 177 TRP A N 1
ATOM 1285 C CA . TRP A 1 177 ? -12.654 -4.252 3.237 1.00 92.56 177 TRP A CA 1
ATOM 1286 C C . TRP A 1 177 ? -14.036 -4.916 3.271 1.00 92.56 177 TRP A C 1
ATOM 1288 O O . TRP A 1 177 ? -14.480 -5.360 4.334 1.00 92.56 177 TRP A O 1
ATOM 1298 N N . MET A 1 178 ? -14.699 -5.046 2.120 1.00 90.88 178 MET A N 1
ATOM 1299 C CA . MET A 1 178 ? -16.016 -5.675 2.020 1.00 90.88 178 MET A CA 1
ATOM 1300 C C . MET A 1 178 ? -15.968 -7.134 2.486 1.00 90.88 178 MET A C 1
ATOM 1302 O O . MET A 1 178 ? -16.799 -7.547 3.299 1.00 90.88 178 MET A O 1
ATOM 1306 N N . GLY A 1 179 ? -14.951 -7.891 2.066 1.00 90.44 179 GLY A N 1
ATOM 1307 C CA . GLY A 1 179 ? -14.701 -9.249 2.544 1.00 90.44 179 GLY A CA 1
ATOM 1308 C C . GLY A 1 179 ? -14.526 -9.308 4.064 1.00 90.44 179 GLY A C 1
ATOM 1309 O O . GLY A 1 179 ? -15.167 -10.120 4.733 1.00 90.44 179 GLY A O 1
ATOM 1310 N N . ALA A 1 180 ? -13.743 -8.395 4.643 1.00 87.44 180 ALA A N 1
ATOM 1311 C CA . ALA A 1 180 ? -13.523 -8.321 6.088 1.00 87.44 180 ALA A CA 1
ATOM 1312 C C . ALA A 1 180 ? -14.795 -7.982 6.893 1.00 87.44 180 ALA A C 1
ATOM 1314 O O . ALA A 1 180 ? -14.922 -8.409 8.049 1.00 87.44 180 ALA A O 1
ATOM 1315 N N . VAL A 1 181 ? -15.728 -7.224 6.307 1.00 87.75 181 VAL A N 1
ATOM 1316 C CA . VAL A 1 181 ? -17.047 -6.927 6.891 1.00 87.75 181 VAL A CA 1
ATOM 1317 C C . VAL A 1 181 ? -17.980 -8.139 6.786 1.00 87.75 181 VAL A C 1
ATOM 1319 O O . VAL A 1 181 ? -18.667 -8.474 7.753 1.00 87.75 181 VAL A O 1
ATOM 1322 N N . VAL A 1 182 ? -17.996 -8.835 5.646 1.00 88.94 182 VAL A N 1
ATOM 1323 C CA . VAL A 1 182 ? -18.828 -10.035 5.438 1.00 88.94 182 VAL A CA 1
ATOM 1324 C C . VAL A 1 182 ? -18.390 -11.182 6.353 1.00 88.94 182 VAL A C 1
ATOM 1326 O O . VAL A 1 182 ? -19.232 -11.795 7.013 1.00 88.94 182 VAL A O 1
ATOM 1329 N N . LEU A 1 183 ? -17.083 -11.439 6.456 1.00 87.25 183 LEU A N 1
ATOM 1330 C CA . LEU A 1 183 ? -16.534 -12.480 7.330 1.00 87.25 183 LEU A CA 1
ATOM 1331 C C . LEU A 1 183 ? -16.892 -12.236 8.799 1.00 87.25 183 LEU A C 1
ATOM 1333 O O . LEU A 1 183 ? -17.342 -13.156 9.479 1.00 87.25 183 LEU A O 1
ATOM 1337 N N . GLN A 1 184 ? -16.819 -10.984 9.257 1.00 83.56 184 GLN A N 1
ATOM 1338 C CA . GLN A 1 184 ? -17.223 -10.615 10.614 1.00 83.56 184 GLN A CA 1
ATOM 1339 C C . GLN A 1 184 ? -18.705 -10.912 10.875 1.00 83.56 184 GLN A C 1
ATOM 1341 O O . GLN A 1 184 ? -19.055 -11.447 11.926 1.00 83.56 184 GLN A O 1
ATOM 1346 N N . LYS A 1 185 ? -19.595 -10.581 9.928 1.00 82.62 185 LYS A N 1
ATOM 1347 C CA . LYS A 1 185 ? -21.026 -10.899 10.065 1.00 82.62 185 LYS A CA 1
ATOM 1348 C C . LYS A 1 185 ? -21.250 -12.408 10.166 1.00 82.62 185 LYS A C 1
ATOM 1350 O O . LYS A 1 185 ? -22.057 -12.844 10.985 1.00 82.62 185 LYS A O 1
ATOM 1355 N N . LYS A 1 186 ? -20.512 -13.199 9.380 1.00 86.06 186 LYS A N 1
ATOM 1356 C CA . LYS A 1 186 ? -20.579 -14.668 9.403 1.00 86.06 186 LYS A CA 1
ATOM 1357 C C . LYS A 1 186 ? -20.098 -15.247 10.738 1.00 86.06 186 LYS A C 1
ATOM 1359 O O . LYS A 1 186 ? -20.720 -16.172 11.253 1.00 86.06 186 LYS A O 1
ATOM 1364 N N . GLU A 1 187 ? -19.020 -14.715 11.306 1.00 83.00 187 GLU A N 1
ATOM 1365 C CA . GLU A 1 187 ? -18.504 -15.118 12.624 1.00 83.00 187 GLU A CA 1
ATOM 1366 C C . GLU A 1 187 ? -19.472 -14.751 13.755 1.00 83.00 187 GLU A C 1
ATOM 1368 O O . GLU A 1 187 ? -19.798 -15.596 14.586 1.00 83.00 187 GLU A O 1
ATOM 1373 N N . ALA A 1 188 ? -20.024 -13.534 13.734 1.00 79.31 188 ALA A N 1
ATOM 1374 C CA . ALA A 1 188 ? -21.016 -13.082 14.711 1.00 79.31 188 ALA A CA 1
ATOM 1375 C C . ALA A 1 188 ? -22.359 -13.835 14.618 1.00 79.31 188 ALA A C 1
ATOM 1377 O O . ALA A 1 188 ? -23.117 -13.880 15.588 1.00 79.31 188 ALA A O 1
ATOM 1378 N N . GLY A 1 189 ? -22.687 -14.383 13.444 1.00 78.94 189 GLY A N 1
ATOM 1379 C CA . GLY A 1 189 ? -23.813 -15.300 13.260 1.00 78.94 189 GLY A CA 1
ATOM 1380 C C . GLY A 1 189 ? -23.530 -16.671 13.872 1.00 78.94 189 GLY A C 1
ATOM 1381 O O . GLY A 1 189 ? -24.326 -17.150 14.672 1.00 78.94 189 GLY A O 1
ATOM 1382 N N . ARG A 1 190 ? -22.358 -17.254 13.572 1.00 82.56 190 ARG A N 1
ATOM 1383 C CA . ARG A 1 190 ? -21.931 -18.557 14.116 1.00 82.56 190 ARG A CA 1
ATOM 1384 C C . ARG A 1 190 ? -21.884 -18.577 15.645 1.00 82.56 190 ARG A C 1
ATOM 1386 O O . ARG A 1 190 ? -22.367 -19.530 16.241 1.00 82.56 190 ARG A O 1
ATOM 1393 N N . ALA A 1 191 ? -21.364 -17.516 16.263 1.00 77.12 191 ALA A N 1
ATOM 1394 C CA . ALA A 1 191 ? -21.282 -17.401 17.719 1.00 77.12 191 ALA A CA 1
ATOM 1395 C C . ALA A 1 191 ? -22.658 -17.346 18.411 1.00 77.12 191 ALA A C 1
ATOM 1397 O O . ALA A 1 191 ? -22.777 -17.756 19.558 1.00 77.12 191 ALA A O 1
ATOM 1398 N N . ARG A 1 192 ? -23.696 -16.852 17.719 1.00 78.50 192 ARG A N 1
ATOM 1399 C CA . ARG A 1 192 ? -25.073 -16.798 18.241 1.00 78.50 192 ARG A CA 1
ATOM 1400 C C . ARG A 1 192 ? -25.832 -18.113 18.109 1.00 78.50 192 ARG A C 1
ATOM 1402 O O . ARG A 1 192 ? -26.780 -18.316 18.844 1.00 78.50 192 ARG A O 1
ATOM 1409 N N . THR A 1 193 ? -25.447 -18.971 17.169 1.00 77.75 193 THR A N 1
ATOM 1410 C CA . THR A 1 193 ? -26.053 -20.302 16.993 1.00 77.75 193 THR A CA 1
ATOM 1411 C C . THR A 1 193 ? -25.398 -21.379 17.859 1.00 77.75 193 THR A C 1
ATOM 1413 O O . THR A 1 193 ? -25.933 -22.474 17.963 1.00 77.75 193 THR A O 1
ATOM 1416 N N . SER A 1 194 ? -24.222 -21.097 18.428 1.00 74.38 194 SER A N 1
ATOM 1417 C CA . SER A 1 194 ? -23.455 -22.013 19.285 1.00 74.38 194 SER A CA 1
ATOM 1418 C C . SER A 1 194 ? -23.568 -21.710 20.787 1.00 74.38 194 SER A C 1
ATOM 1420 O O . SER A 1 194 ? -22.844 -22.326 21.565 1.00 74.38 194 SER A O 1
ATOM 1422 N N . ALA A 1 195 ? -24.388 -20.729 21.172 1.00 59.06 195 ALA A N 1
ATOM 1423 C CA . ALA A 1 195 ? -24.654 -20.302 22.548 1.00 59.06 195 ALA A CA 1
ATOM 1424 C C . ALA A 1 195 ? -26.129 -20.544 22.873 1.00 59.06 195 ALA A C 1
ATOM 1426 O O . ALA A 1 195 ? -26.411 -20.899 24.036 1.00 59.06 195 ALA A O 1
#